Protein AF-A0AAW4MQ99-F1 (afdb_monomer_lite)

pLDDT: mean 87.71, std 17.45, range [23.7, 98.44]

Foldseek 3Di:
DDDDDQDDQKDDDDFGGHDDPVFWPDKDFLVVCCVPQVPLSVLLVVLQVVCCVQQVDHATEIETAGDDRNLRDQWIDRQGHIYGYPNQSDQVSLQVVQVVCCVPQHQAADLAPGTSSNLSSQLNVLLNLQVVQCVVVVDHLQRLQQQLCVVVVNHNPSQVLLVQQGSQSNNDSSSSRSRLRSQCVRQPVHGGSSSVSSVCVSSVD

Structure (mmCIF, N/CA/C/O backbone):
data_AF-A0AAW4MQ99-F1
#
_entry.id   AF-A0AAW4MQ99-F1
#
loop_
_atom_site.group_PDB
_atom_site.id
_atom_site.type_symbol
_atom_site.label_atom_id
_atom_site.label_alt_id
_atom_site.label_comp_id
_atom_site.label_asym_id
_atom_site.label_entity_id
_atom_site.label_seq_id
_atom_site.pdbx_PDB_ins_code
_atom_site.Cartn_x
_atom_site.Cartn_y
_atom_site.Cartn_z
_atom_site.occupancy
_atom_site.B_iso_or_equiv
_atom_site.auth_seq_id
_atom_site.auth_comp_id
_atom_site.auth_asym_id
_atom_site.auth_atom_id
_atom_site.pdbx_PDB_model_num
ATOM 1 N N . MET A 1 1 ? -29.794 6.075 -19.946 1.00 29.25 1 MET A N 1
ATOM 2 C CA . MET A 1 1 ? -28.319 6.125 -20.055 1.00 29.25 1 MET A CA 1
ATOM 3 C C . MET A 1 1 ? -27.753 6.544 -18.705 1.00 29.25 1 MET A C 1
ATOM 5 O O . MET A 1 1 ? -27.903 7.699 -18.325 1.00 29.25 1 MET A O 1
ATOM 9 N N . ALA A 1 2 ? -27.235 5.594 -17.926 1.00 23.91 2 ALA A N 1
ATOM 10 C CA . ALA A 1 2 ? -26.771 5.849 -16.565 1.00 23.91 2 ALA A CA 1
ATOM 11 C C . ALA A 1 2 ? -25.366 6.471 -16.588 1.00 23.91 2 ALA A C 1
ATOM 13 O O . ALA A 1 2 ? -24.416 5.870 -17.085 1.00 23.91 2 ALA A O 1
ATOM 14 N N . LYS A 1 3 ? -25.252 7.695 -16.063 1.00 24.75 3 LYS A N 1
ATOM 15 C CA . LYS A 1 3 ? -23.982 8.364 -15.767 1.00 24.75 3 LYS A CA 1
ATOM 16 C C . LYS A 1 3 ? -23.320 7.632 -14.595 1.00 24.75 3 LYS A C 1
ATOM 18 O O . LYS A 1 3 ? -23.695 7.854 -13.449 1.00 24.75 3 LYS A O 1
ATOM 23 N N . GLY A 1 4 ? -22.376 6.740 -14.887 1.00 23.70 4 GLY A N 1
ATOM 24 C CA . GLY A 1 4 ? -21.526 6.112 -13.876 1.00 23.70 4 GLY A CA 1
ATOM 25 C C . GLY A 1 4 ? -20.547 7.134 -13.299 1.00 23.70 4 GLY A C 1
ATOM 26 O O . GLY A 1 4 ? -19.773 7.741 -14.041 1.00 23.70 4 GLY A O 1
ATOM 27 N N . SER A 1 5 ? -20.614 7.351 -11.986 1.00 24.59 5 SER A N 1
ATOM 28 C CA . SER A 1 5 ? -19.702 8.206 -11.224 1.00 24.59 5 SER A CA 1
ATOM 29 C C . SER A 1 5 ? -18.253 7.734 -11.371 1.00 24.59 5 SER A C 1
ATOM 31 O O . SER A 1 5 ? -17.802 6.844 -10.660 1.00 24.59 5 SER A O 1
ATOM 33 N N . ARG A 1 6 ? -17.505 8.363 -12.280 1.00 35.84 6 ARG A N 1
ATOM 34 C CA . ARG A 1 6 ? -16.038 8.320 -12.317 1.00 35.84 6 ARG A CA 1
ATOM 35 C C . ARG A 1 6 ? -15.509 9.293 -11.269 1.00 35.84 6 ARG A C 1
ATOM 37 O O . ARG A 1 6 ? -15.645 10.501 -11.449 1.00 35.84 6 ARG A O 1
ATOM 44 N N . GLY A 1 7 ? -14.927 8.799 -10.178 1.00 30.36 7 GLY A N 1
ATOM 45 C CA . GLY A 1 7 ? -14.426 9.709 -9.147 1.00 30.36 7 GLY A CA 1
ATOM 46 C C . GLY A 1 7 ? -13.774 9.087 -7.919 1.00 30.36 7 GLY A C 1
ATOM 47 O O . GLY A 1 7 ? -13.955 9.623 -6.830 1.00 30.36 7 GLY A O 1
ATOM 48 N N . GLY A 1 8 ? -13.007 8.004 -8.059 1.00 32.12 8 GLY A N 1
ATOM 49 C CA . GLY A 1 8 ? -12.021 7.647 -7.037 1.00 32.12 8 GLY A CA 1
ATOM 50 C C . GLY A 1 8 ? -10.854 8.629 -7.126 1.00 32.12 8 GLY A C 1
ATOM 51 O O . GLY A 1 8 ? -10.137 8.631 -8.123 1.00 32.12 8 GLY A O 1
ATOM 52 N N . LYS A 1 9 ? -10.705 9.530 -6.146 1.00 32.22 9 LYS A N 1
ATOM 53 C CA . LYS A 1 9 ? -9.517 10.392 -6.024 1.00 32.22 9 LYS A CA 1
ATOM 54 C C . LYS A 1 9 ? -8.304 9.490 -5.796 1.00 32.22 9 LYS A C 1
ATOM 56 O O . LYS A 1 9 ? -8.311 8.666 -4.890 1.00 32.22 9 LYS A O 1
ATOM 61 N N . ARG A 1 10 ? -7.331 9.638 -6.686 1.00 44.59 10 ARG A N 1
ATOM 62 C CA . ARG A 1 10 ? -6.241 8.691 -6.938 1.00 44.59 10 ARG A CA 1
ATOM 63 C C . ARG A 1 10 ? -5.072 8.931 -5.957 1.00 44.59 10 ARG A C 1
ATOM 65 O O . ARG A 1 10 ? -5.131 9.880 -5.171 1.00 44.59 10 ARG A O 1
ATOM 72 N N . THR A 1 11 ? -4.017 8.130 -6.024 1.00 36.31 11 THR A N 1
ATOM 73 C CA . THR A 1 11 ? -2.846 8.175 -5.127 1.00 36.31 11 THR A CA 1
ATOM 74 C C . THR A 1 11 ? -1.780 9.176 -5.590 1.00 36.31 11 THR A C 1
ATOM 76 O O . THR A 1 11 ? -1.565 9.348 -6.794 1.00 36.31 11 THR A O 1
ATOM 79 N N . SER A 1 12 ? -1.123 9.887 -4.662 1.00 35.50 12 SER A N 1
ATOM 80 C CA . SER A 1 12 ? 0.085 10.666 -4.976 1.00 35.50 12 SER A CA 1
ATOM 81 C C . SER A 1 12 ? 1.021 10.825 -3.788 1.00 35.50 12 SER A C 1
ATOM 83 O O . SER A 1 12 ? 0.670 11.449 -2.784 1.00 35.50 12 SER A O 1
ATOM 85 N N . LEU A 1 13 ? 2.275 10.427 -3.989 1.00 41.50 13 LEU A N 1
ATOM 86 C CA . LEU A 1 13 ? 3.404 10.906 -3.202 1.00 41.50 13 LEU A CA 1
ATOM 87 C C . LEU A 1 13 ? 3.426 12.446 -3.180 1.00 41.50 13 LEU A C 1
ATOM 89 O O . LEU A 1 13 ? 3.847 13.096 -4.137 1.00 41.50 13 LEU A O 1
ATOM 93 N N . GLY A 1 14 ? 2.985 13.011 -2.055 1.00 34.53 14 GLY A N 1
ATOM 94 C CA . GLY A 1 14 ? 3.045 14.437 -1.744 1.00 34.53 14 GLY A CA 1
ATOM 95 C C . GLY A 1 14 ? 1.742 15.200 -2.002 1.00 34.53 14 GLY A C 1
ATOM 96 O O . GLY A 1 14 ? 1.397 15.503 -3.137 1.00 34.53 14 GLY A O 1
ATOM 97 N N . LYS A 1 15 ? 1.078 15.596 -0.906 1.00 32.62 15 LYS A N 1
ATOM 98 C CA . LYS A 1 15 ? -0.042 16.554 -0.840 1.00 32.62 15 LYS A CA 1
ATOM 99 C C . LYS A 1 15 ? -1.218 16.257 -1.787 1.00 32.62 15 LYS A C 1
ATOM 101 O O . LYS A 1 15 ? -1.623 17.103 -2.581 1.00 32.62 15 LYS A O 1
ATOM 106 N N . GLY A 1 16 ? -1.800 15.070 -1.624 1.00 41.53 16 GLY A N 1
ATOM 107 C CA . GLY A 1 16 ? -3.234 14.827 -1.818 1.00 41.53 16 GLY A CA 1
ATOM 108 C C . GLY A 1 16 ? -3.848 15.146 -3.184 1.00 41.53 16 GLY A C 1
ATOM 109 O O . GLY A 1 16 ? -4.967 15.666 -3.228 1.00 41.53 16 GLY A O 1
ATOM 110 N N . GLN A 1 17 ? -3.179 14.824 -4.293 1.00 48.16 17 GLN A N 1
ATOM 111 C CA . GLN A 1 17 ? -3.809 14.850 -5.615 1.00 48.16 17 GLN A CA 1
ATOM 112 C C . GLN A 1 17 ? -3.422 13.632 -6.422 1.00 48.16 17 GLN A C 1
ATOM 114 O O . GLN A 1 17 ? -2.365 13.580 -7.034 1.00 48.16 17 GLN A O 1
ATOM 119 N N . GLY A 1 18 ? -4.336 12.682 -6.466 1.00 59.59 18 GLY A N 1
ATOM 120 C CA . GLY A 1 18 ? -4.146 11.464 -7.204 1.00 59.59 18 GLY A CA 1
ATOM 121 C C . GLY A 1 18 ? -3.647 11.544 -8.634 1.00 59.59 18 GLY A C 1
ATOM 122 O O . GLY A 1 18 ? -3.919 12.518 -9.331 1.00 59.59 18 GLY A O 1
ATOM 123 N N . LEU A 1 19 ? -3.004 10.461 -9.083 1.00 78.56 19 LEU A N 1
ATOM 124 C CA . LEU A 1 19 ? -2.492 10.286 -10.441 1.00 78.56 19 LEU A CA 1
ATOM 125 C C . LEU A 1 19 ? -3.452 10.822 -11.514 1.00 78.56 19 LEU A C 1
ATOM 127 O O . LEU A 1 19 ? -4.543 10.298 -11.704 1.00 78.56 19 LEU A O 1
ATOM 131 N N . ASN A 1 20 ? -3.062 11.830 -12.284 1.00 84.50 20 ASN A N 1
ATOM 132 C CA . ASN A 1 20 ? -3.912 12.338 -13.360 1.00 84.50 20 ASN A CA 1
ATOM 133 C C . ASN A 1 20 ? -4.130 11.250 -14.438 1.00 84.50 20 ASN A C 1
ATOM 135 O O . ASN A 1 20 ? -3.146 10.680 -14.904 1.00 84.50 20 ASN A O 1
ATOM 139 N N . PRO A 1 21 ? -5.370 10.954 -14.884 1.00 85.69 21 PRO A N 1
ATOM 140 C CA . PRO A 1 21 ? -5.594 9.958 -15.943 1.00 85.69 21 PRO A CA 1
ATOM 141 C C . PRO A 1 21 ? -4.826 10.245 -17.222 1.00 85.69 21 PRO A 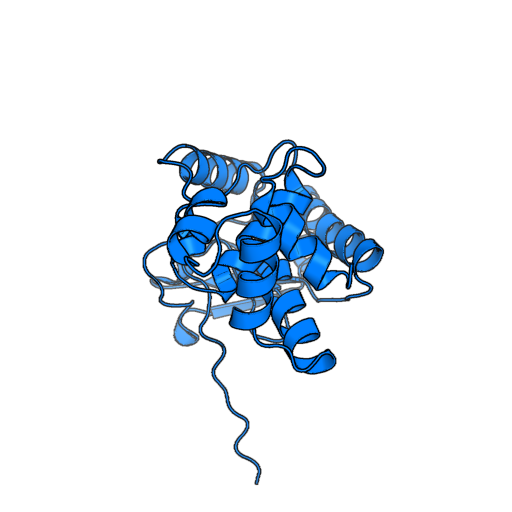C 1
ATOM 143 O O . PRO A 1 21 ? -4.380 9.319 -17.888 1.00 85.69 21 PRO A O 1
ATOM 146 N N . ASN A 1 22 ? -4.614 11.523 -17.523 1.00 88.88 22 ASN A N 1
ATOM 147 C CA . ASN A 1 22 ? -3.882 11.944 -18.708 1.00 88.88 22 ASN A CA 1
ATOM 148 C C . ASN A 1 22 ? -2.376 11.649 -18.624 1.00 88.88 22 ASN A C 1
ATOM 150 O O . ASN A 1 22 ? -1.696 11.747 -19.646 1.00 88.88 22 ASN A O 1
ATOM 154 N N . ASP A 1 23 ? -1.854 11.301 -17.444 1.00 91.56 23 ASP A N 1
ATOM 155 C CA . ASP A 1 23 ? -0.457 10.908 -17.249 1.00 91.56 23 ASP A CA 1
ATOM 156 C C . ASP A 1 23 ? -0.221 9.412 -17.522 1.00 91.56 23 ASP A C 1
ATOM 158 O O . ASP A 1 23 ? 0.934 8.997 -17.624 1.00 91.56 23 ASP A O 1
ATOM 162 N N . ILE A 1 24 ? -1.277 8.606 -17.686 1.00 93.88 24 ILE A N 1
ATOM 163 C CA . ILE A 1 24 ? -1.174 7.185 -18.040 1.00 93.88 24 ILE A CA 1
ATOM 16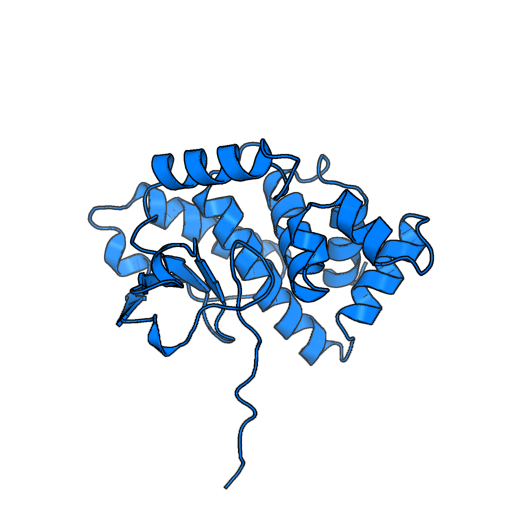4 C C . ILE A 1 24 ? -1.016 7.077 -19.559 1.00 93.88 24 ILE A C 1
ATOM 166 O O . ILE A 1 24 ? -1.899 7.476 -20.316 1.00 93.88 24 ILE A O 1
ATOM 170 N N . VAL A 1 25 ? 0.131 6.569 -20.014 1.00 96.06 25 VAL A N 1
ATOM 171 C CA . VAL A 1 25 ? 0.402 6.351 -21.445 1.00 96.06 25 VAL A CA 1
ATOM 172 C C . VAL A 1 25 ? -0.144 5.000 -21.895 1.00 96.06 25 VAL A C 1
ATOM 174 O O . VAL A 1 25 ? -0.706 4.894 -22.980 1.00 96.06 25 VAL A O 1
ATOM 177 N N . GLY A 1 26 ? 0.012 3.981 -21.054 1.00 95.25 26 GLY A N 1
ATOM 178 C CA . GLY A 1 26 ? -0.492 2.636 -21.290 1.00 95.25 26 GLY A CA 1
ATOM 179 C C . GLY A 1 26 ? -0.120 1.700 -20.148 1.00 95.25 26 GLY A C 1
ATOM 180 O O . GLY A 1 26 ? 0.744 2.029 -19.325 1.00 95.25 26 GLY A O 1
ATOM 181 N N . THR A 1 27 ? -0.769 0.543 -20.121 1.00 96.50 27 THR A N 1
ATOM 182 C CA . THR A 1 27 ? -0.511 -0.531 -19.164 1.00 96.50 27 THR A CA 1
ATOM 183 C C . THR A 1 27 ? -0.216 -1.836 -19.895 1.00 96.50 27 THR A C 1
ATOM 185 O O . THR A 1 27 ? -0.645 -2.046 -21.032 1.00 96.50 27 THR A O 1
ATOM 188 N N . THR A 1 28 ? 0.580 -2.687 -19.259 1.00 96.88 28 THR A N 1
ATOM 189 C CA . THR A 1 28 ? 0.868 -4.056 -19.690 1.00 96.88 28 THR A CA 1
ATOM 190 C C . THR A 1 28 ? 0.579 -5.008 -18.536 1.00 96.88 28 THR A C 1
ATOM 192 O O . THR A 1 28 ? 0.750 -4.656 -17.369 1.00 96.88 28 THR A O 1
ATOM 195 N N . SER A 1 29 ? 0.135 -6.229 -18.847 1.00 96.62 29 SER A N 1
ATOM 196 C CA . SER A 1 29 ? -0.052 -7.263 -17.822 1.00 96.62 29 SER A CA 1
ATOM 197 C C . SER A 1 29 ? 1.276 -7.538 -17.119 1.00 96.62 29 SER A C 1
ATOM 199 O O . SER A 1 29 ? 2.293 -7.730 -17.791 1.00 96.62 29 SER A O 1
ATOM 201 N N . LEU A 1 30 ? 1.268 -7.633 -15.787 1.00 97.50 30 LEU A N 1
ATOM 202 C CA . LEU A 1 30 ? 2.471 -7.938 -15.008 1.00 97.50 30 LEU A CA 1
ATOM 203 C C . LEU A 1 30 ? 3.183 -9.207 -15.511 1.00 97.50 30 LEU A C 1
ATOM 205 O O . LEU A 1 30 ? 4.406 -9.234 -15.616 1.00 97.50 30 LEU A O 1
ATOM 209 N N . ILE A 1 31 ? 2.424 -10.243 -15.882 1.00 96.69 31 ILE A N 1
ATOM 210 C CA . ILE A 1 31 ? 2.979 -11.522 -16.352 1.00 96.69 31 ILE A CA 1
ATOM 211 C C . ILE A 1 31 ? 3.780 -11.357 -17.646 1.00 96.69 31 ILE A C 1
ATOM 213 O O . ILE A 1 31 ? 4.771 -12.060 -17.842 1.00 96.69 31 ILE A O 1
ATOM 217 N N . SER A 1 32 ? 3.388 -10.417 -18.510 1.00 96.69 32 SER A N 1
ATOM 218 C CA . SER A 1 32 ? 4.083 -10.177 -19.778 1.00 96.69 32 SER A CA 1
ATOM 219 C C . SER A 1 32 ? 5.491 -9.600 -19.597 1.00 96.69 32 SER A C 1
ATOM 221 O O . SER A 1 32 ? 6.334 -9.787 -20.465 1.00 96.69 32 SER A O 1
ATOM 223 N N . GLU A 1 33 ? 5.781 -8.975 -18.452 1.00 96.69 33 GLU A N 1
ATOM 224 C CA . GLU A 1 33 ? 7.106 -8.422 -18.133 1.00 96.69 33 GLU A CA 1
ATOM 225 C C . GLU A 1 33 ? 8.028 -9.469 -17.468 1.00 96.69 33 GLU A C 1
ATOM 227 O O . GLU A 1 33 ? 9.189 -9.190 -17.172 1.00 96.69 33 GLU A O 1
ATOM 232 N N . ARG A 1 34 ? 7.544 -10.697 -17.217 1.00 96.31 34 ARG A N 1
ATOM 233 C CA . ARG A 1 34 ? 8.315 -11.724 -16.489 1.00 96.31 34 ARG A CA 1
ATOM 234 C C . ARG A 1 34 ? 9.577 -12.148 -17.236 1.00 96.31 34 ARG A C 1
ATOM 236 O O . ARG A 1 34 ? 10.577 -12.495 -16.604 1.00 96.31 34 ARG A O 1
ATOM 243 N N . GLU A 1 35 ? 9.542 -12.106 -18.566 1.00 93.19 35 GLU A N 1
ATOM 244 C CA . GLU A 1 35 ? 10.736 -12.214 -19.398 1.00 93.19 35 GLU A CA 1
ATOM 245 C C . GLU A 1 35 ? 11.543 -10.911 -19.278 1.00 93.19 35 GLU A C 1
ATOM 247 O O . GLU A 1 35 ? 11.209 -9.893 -19.870 1.00 93.19 35 GLU A O 1
ATOM 252 N N . GLY A 1 36 ? 12.587 -10.932 -18.445 1.00 93.69 36 GLY A N 1
ATOM 253 C CA . GLY A 1 36 ? 13.436 -9.769 -18.151 1.00 93.69 36 GLY A CA 1
ATOM 254 C C . GLY A 1 36 ? 13.290 -9.228 -16.726 1.00 93.69 36 GLY A C 1
ATOM 255 O O . GLY A 1 36 ? 14.275 -8.746 -16.176 1.00 93.69 36 GLY A O 1
ATOM 256 N N . HIS A 1 37 ? 12.125 -9.405 -16.092 1.00 96.81 37 HIS A N 1
ATOM 257 C CA . HIS A 1 37 ? 11.840 -8.913 -14.733 1.00 96.81 37 HIS A CA 1
ATOM 258 C C . HIS A 1 37 ? 11.269 -10.001 -13.815 1.00 96.81 37 HIS A C 1
ATOM 260 O O . HIS A 1 37 ? 10.309 -9.794 -13.073 1.00 96.81 37 HIS A O 1
ATOM 266 N N . ARG A 1 38 ? 11.828 -11.218 -13.888 1.00 97.56 38 ARG A N 1
ATOM 267 C CA . ARG A 1 38 ? 11.298 -12.381 -13.157 1.00 97.56 38 ARG A CA 1
ATOM 268 C C . ARG A 1 38 ? 11.181 -12.131 -11.653 1.00 97.56 38 ARG A C 1
ATOM 270 O O . ARG A 1 38 ? 10.172 -12.509 -11.068 1.00 97.56 38 ARG A O 1
ATOM 277 N N . GLN A 1 39 ? 12.196 -11.517 -11.046 1.00 98.00 39 GLN A N 1
ATOM 278 C CA . GLN A 1 39 ? 12.200 -11.229 -9.614 1.00 98.00 39 GLN A CA 1
ATOM 279 C C . GLN A 1 39 ? 11.073 -10.254 -9.252 1.00 98.00 39 GLN A C 1
ATOM 281 O O . GLN A 1 39 ? 10.283 -10.539 -8.358 1.00 98.00 39 GLN A O 1
ATOM 286 N N . GLU A 1 40 ? 10.975 -9.130 -9.956 1.00 98.44 40 GLU A N 1
ATOM 287 C CA . GLU A 1 40 ? 9.991 -8.080 -9.691 1.00 98.44 40 GLU A CA 1
ATOM 288 C C . GLU A 1 40 ? 8.556 -8.581 -9.886 1.00 98.44 40 GLU A C 1
ATOM 290 O O . GLU A 1 40 ? 7.678 -8.296 -9.070 1.00 98.44 40 GLU A O 1
ATOM 295 N N . VAL A 1 41 ? 8.323 -9.376 -10.934 1.00 98.38 41 VAL A N 1
ATOM 296 C CA . VAL A 1 41 ? 7.028 -10.022 -11.170 1.00 98.38 41 VAL A CA 1
ATOM 297 C C . VAL A 1 41 ? 6.681 -10.975 -10.029 1.00 98.38 41 VAL A C 1
ATOM 299 O O . VAL A 1 41 ? 5.585 -10.885 -9.479 1.00 98.38 41 VAL A O 1
ATOM 302 N N . ASP A 1 42 ? 7.603 -11.856 -9.633 1.00 98.25 42 ASP A N 1
ATOM 303 C CA . ASP A 1 42 ? 7.356 -12.829 -8.564 1.00 98.25 42 ASP A CA 1
ATOM 304 C C . ASP A 1 42 ? 7.122 -12.130 -7.204 1.00 98.25 42 ASP A C 1
ATOM 306 O O . ASP A 1 42 ? 6.268 -12.557 -6.420 1.00 98.25 42 ASP A O 1
ATOM 310 N N . GLU A 1 43 ? 7.806 -11.013 -6.936 1.00 98.31 43 GLU A N 1
ATOM 311 C CA . GLU A 1 43 ? 7.591 -10.182 -5.746 1.00 98.31 43 GLU A CA 1
ATOM 312 C C . GLU A 1 43 ? 6.168 -9.609 -5.679 1.00 98.31 43 GLU A C 1
ATOM 314 O O . GLU A 1 43 ? 5.519 -9.718 -4.633 1.00 98.31 43 GLU A O 1
ATOM 319 N N . VAL A 1 44 ? 5.667 -9.029 -6.777 1.00 98.12 44 VAL A N 1
ATOM 320 C CA . VAL A 1 44 ? 4.315 -8.446 -6.836 1.00 98.12 44 VAL A CA 1
ATOM 321 C C . VAL A 1 44 ? 3.240 -9.538 -6.814 1.00 98.12 44 VAL A C 1
ATOM 323 O O . VAL A 1 44 ? 2.275 -9.426 -6.058 1.00 98.12 44 VAL A O 1
ATOM 326 N N . LEU A 1 45 ? 3.428 -10.642 -7.548 1.00 97.31 45 LEU A N 1
ATOM 327 C CA . LEU A 1 45 ? 2.499 -11.781 -7.520 1.00 97.31 45 LEU A CA 1
ATOM 328 C C . LEU A 1 45 ? 2.389 -12.417 -6.131 1.00 97.31 45 LEU A C 1
ATOM 330 O O . LEU A 1 45 ? 1.311 -12.871 -5.750 1.00 97.31 45 LEU A O 1
ATOM 334 N N . THR A 1 46 ? 3.476 -12.420 -5.354 1.00 97.81 46 THR A N 1
ATOM 335 C CA . THR A 1 46 ? 3.440 -12.887 -3.961 1.00 97.81 46 THR A CA 1
ATOM 336 C C . THR A 1 46 ? 2.477 -12.047 -3.122 1.00 97.81 46 THR A C 1
ATOM 338 O O . THR A 1 46 ? 1.735 -12.610 -2.325 1.00 97.81 46 THR A O 1
ATOM 341 N N . VAL A 1 47 ? 2.417 -10.725 -3.334 1.00 97.62 47 VAL A N 1
ATOM 342 C CA . VAL A 1 47 ? 1.424 -9.873 -2.657 1.00 97.62 47 VAL A CA 1
ATOM 343 C C . VAL A 1 47 ? 0.014 -10.277 -3.065 1.00 97.62 47 VAL A C 1
ATOM 345 O O . VAL A 1 47 ? -0.823 -10.476 -2.193 1.00 97.62 47 VAL A O 1
ATOM 348 N N . GLY A 1 48 ? -0.249 -10.446 -4.364 1.00 96.31 48 GLY A N 1
ATOM 349 C CA . GLY A 1 48 ? -1.559 -10.890 -4.848 1.00 96.31 48 GLY A CA 1
ATOM 350 C C . GLY A 1 48 ? -2.007 -12.202 -4.201 1.00 96.31 48 GLY A C 1
ATOM 351 O O . GLY A 1 48 ? -3.120 -12.288 -3.685 1.00 96.31 48 GLY A O 1
ATOM 352 N N . LYS A 1 49 ? -1.107 -13.190 -4.136 1.00 97.31 49 LYS A N 1
ATOM 353 C CA . LYS A 1 49 ? -1.363 -14.473 -3.474 1.00 97.31 49 LYS A CA 1
ATOM 354 C C . LYS A 1 49 ? -1.627 -14.310 -1.973 1.00 97.31 49 LYS A C 1
ATOM 356 O O . LYS A 1 49 ? -2.648 -14.784 -1.490 1.00 97.31 49 LYS A O 1
ATOM 361 N N . ASP A 1 50 ? -0.732 -13.645 -1.243 1.00 96.25 50 ASP A N 1
ATOM 362 C CA . ASP A 1 50 ? -0.848 -13.467 0.211 1.00 96.25 50 ASP A CA 1
ATOM 363 C C . ASP A 1 50 ? -2.147 -12.727 0.578 1.00 96.25 50 ASP A C 1
ATOM 365 O O . ASP A 1 50 ? -2.811 -13.045 1.565 1.00 96.25 50 ASP A O 1
ATOM 369 N N . MET A 1 51 ? -2.536 -11.747 -0.237 1.00 94.19 51 MET A N 1
ATOM 370 C CA . MET A 1 51 ? -3.759 -10.980 -0.038 1.00 94.19 51 MET A CA 1
ATOM 371 C C . MET A 1 51 ? -5.022 -11.770 -0.400 1.00 94.19 51 MET A C 1
ATOM 373 O O . MET A 1 51 ? -6.039 -11.630 0.285 1.00 94.19 51 MET A O 1
ATOM 377 N N . PHE A 1 52 ? -4.976 -12.620 -1.428 1.00 94.75 52 PHE A N 1
ATOM 378 C CA . PHE A 1 52 ? -6.060 -13.556 -1.716 1.00 94.75 52 PHE A CA 1
ATOM 379 C C . PHE A 1 52 ? -6.240 -14.556 -0.570 1.00 94.75 52 PHE A C 1
ATOM 381 O O . PHE A 1 52 ? -7.359 -14.733 -0.095 1.00 94.75 52 PHE A O 1
ATOM 388 N N . ASP A 1 53 ? -5.153 -15.142 -0.069 1.00 95.25 53 ASP A N 1
ATOM 389 C CA . ASP A 1 53 ? -5.203 -16.101 1.038 1.00 95.25 53 ASP A CA 1
ATOM 390 C C . ASP A 1 53 ? -5.774 -15.464 2.320 1.00 95.25 53 ASP A C 1
ATOM 392 O O . ASP A 1 53 ? -6.526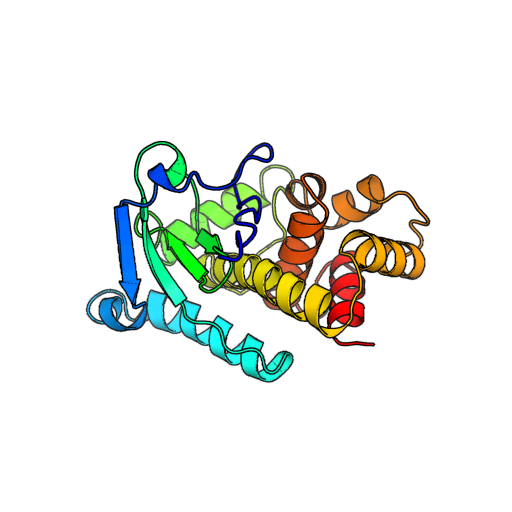 -16.101 3.058 1.00 95.25 53 ASP A O 1
ATOM 396 N N . GLU A 1 54 ? -5.452 -14.193 2.585 1.00 93.06 54 GLU A N 1
ATOM 397 C CA . GLU A 1 54 ? -5.894 -13.494 3.797 1.00 93.06 54 GLU A CA 1
ATOM 398 C C . GLU A 1 54 ? -7.306 -12.892 3.688 1.00 93.06 54 GLU A C 1
ATOM 400 O O . GLU A 1 54 ? -8.042 -12.865 4.678 1.00 93.06 54 GLU A O 1
ATOM 405 N N . TYR A 1 55 ? -7.690 -12.369 2.519 1.00 91.75 55 TYR A N 1
ATOM 406 C CA . TYR A 1 55 ? -8.923 -11.584 2.351 1.00 91.75 55 TYR A CA 1
ATOM 407 C C . TYR A 1 55 ? -9.924 -12.180 1.353 1.00 91.75 55 TYR A C 1
ATOM 409 O O . TYR A 1 55 ? -11.045 -11.677 1.263 1.00 91.75 55 TYR A O 1
ATOM 417 N N . GLY A 1 56 ? -9.552 -13.215 0.597 1.00 91.38 56 GLY A N 1
ATOM 418 C CA . GLY A 1 56 ? -10.371 -13.800 -0.472 1.00 91.38 56 GLY A CA 1
ATOM 419 C C . GLY A 1 56 ? -10.595 -12.854 -1.655 1.00 91.38 56 GLY A C 1
ATOM 420 O O . GLY A 1 56 ? -11.605 -12.956 -2.350 1.00 91.38 56 GLY A O 1
ATOM 421 N N . ILE A 1 57 ? -9.706 -11.874 -1.842 1.00 87.56 57 ILE A N 1
ATOM 422 C CA . ILE A 1 57 ? -9.842 -10.822 -2.849 1.00 87.56 57 ILE A CA 1
ATOM 423 C C . ILE A 1 57 ? -8.799 -11.025 -3.937 1.00 87.56 57 ILE A C 1
ATOM 425 O O . ILE A 1 57 ? -7.606 -10.861 -3.705 1.00 87.56 57 ILE A O 1
ATOM 429 N N . GLU A 1 58 ? -9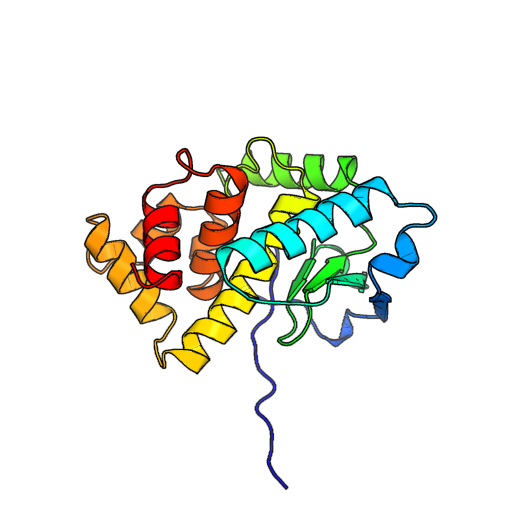.291 -11.319 -5.133 1.00 90.19 58 GLU A N 1
ATOM 430 C CA . GLU A 1 58 ? -8.503 -11.313 -6.360 1.00 90.19 58 GLU A CA 1
ATOM 431 C C . GLU A 1 58 ? -8.520 -9.917 -6.993 1.00 90.19 58 GLU A C 1
ATOM 433 O O . GLU A 1 58 ? -9.570 -9.247 -7.013 1.00 90.19 58 GLU A O 1
ATOM 438 N N . ILE A 1 59 ? -7.338 -9.491 -7.441 1.00 88.75 59 ILE A N 1
ATOM 439 C CA . ILE A 1 59 ? -7.041 -8.238 -8.137 1.00 88.75 59 ILE A CA 1
ATOM 440 C C . ILE A 1 59 ? -5.930 -8.505 -9.142 1.00 88.75 59 ILE A C 1
ATOM 442 O O . ILE A 1 59 ? -4.926 -9.138 -8.803 1.00 88.75 59 ILE A O 1
ATOM 446 N N . ASP A 1 60 ? -6.094 -7.945 -10.334 1.00 92.81 60 ASP A N 1
ATOM 447 C CA . ASP A 1 60 ? -5.074 -7.975 -11.365 1.00 92.81 60 ASP A CA 1
ATOM 448 C C . ASP A 1 60 ? -4.000 -6.911 -11.125 1.00 92.81 60 ASP A C 1
ATOM 450 O O . ASP A 1 60 ? -4.267 -5.779 -10.698 1.00 92.81 60 ASP A O 1
ATOM 454 N N . PHE A 1 61 ? -2.762 -7.304 -11.424 1.00 96.38 61 PHE A N 1
ATOM 455 C CA . PHE A 1 61 ? -1.601 -6.431 -11.373 1.00 96.38 61 PHE A CA 1
ATOM 456 C C . PHE A 1 61 ? -1.079 -6.134 -12.778 1.00 96.38 61 PHE A C 1
ATOM 458 O O . PHE A 1 61 ? -0.927 -7.021 -13.624 1.00 96.38 61 PHE A O 1
ATOM 465 N N . GLU A 1 62 ? -0.726 -4.874 -12.988 1.00 97.69 62 GLU A N 1
ATOM 466 C CA . GLU A 1 62 ? -0.191 -4.347 -14.236 1.00 97.69 62 GLU A CA 1
ATOM 467 C C . GLU A 1 62 ? 1.110 -3.571 -14.006 1.00 97.69 62 GLU A C 1
ATOM 469 O O . GLU A 1 62 ? 1.460 -3.178 -12.888 1.00 97.69 62 GLU A O 1
ATOM 474 N N . VAL A 1 63 ? 1.821 -3.302 -15.098 1.00 97.56 63 VAL A N 1
ATOM 475 C CA . VAL A 1 63 ? 2.924 -2.345 -15.146 1.00 97.56 63 VAL A CA 1
ATOM 476 C C . VAL A 1 63 ? 2.507 -1.175 -16.034 1.00 97.56 63 VAL A C 1
ATOM 478 O O . VAL A 1 63 ? 2.113 -1.345 -17.185 1.00 97.56 63 VAL A O 1
ATOM 481 N N . ALA A 1 64 ? 2.572 0.043 -15.500 1.00 96.88 64 ALA A N 1
ATOM 482 C CA . ALA A 1 64 ? 2.108 1.248 -16.175 1.00 96.88 64 ALA A CA 1
ATOM 483 C C . ALA A 1 64 ? 3.266 2.115 -16.663 1.00 96.88 64 ALA A C 1
ATOM 485 O O . ALA A 1 64 ? 4.166 2.474 -15.903 1.00 96.88 64 ALA A O 1
ATOM 486 N N . THR A 1 65 ? 3.195 2.555 -17.916 1.00 97.44 65 THR A N 1
ATOM 487 C CA . THR A 1 65 ? 4.061 3.625 -18.417 1.00 97.44 65 THR A CA 1
ATOM 488 C C . THR A 1 65 ? 3.415 4.972 -18.122 1.00 97.44 65 THR A C 1
ATOM 490 O O . THR A 1 65 ? 2.343 5.285 -18.645 1.00 97.44 65 THR A O 1
ATOM 493 N N . LEU A 1 66 ? 4.079 5.785 -17.298 1.00 93.94 66 LEU A N 1
ATOM 494 C CA . LEU A 1 66 ? 3.586 7.100 -16.886 1.00 93.94 66 LEU A CA 1
ATOM 495 C C . LEU A 1 66 ? 4.415 8.244 -17.492 1.00 93.94 66 LEU A C 1
ATOM 497 O O . LEU A 1 66 ? 5.629 8.134 -17.691 1.00 93.94 66 LEU A O 1
ATOM 501 N N . LYS A 1 67 ? 3.759 9.377 -17.755 1.00 93.88 67 LYS A N 1
ATOM 502 C CA . LYS A 1 67 ? 4.380 10.633 -18.212 1.00 93.88 67 LYS A CA 1
ATOM 503 C C . LYS A 1 67 ? 4.097 11.782 -17.243 1.00 93.88 67 LYS A C 1
ATOM 505 O O . LYS A 1 67 ? 3.386 11.619 -16.258 1.00 93.88 67 LYS A O 1
ATOM 510 N N . GLY A 1 68 ? 4.693 12.944 -17.515 1.00 90.50 68 GLY A N 1
ATOM 511 C CA . GLY A 1 68 ? 4.441 14.161 -16.743 1.00 90.50 68 GLY A CA 1
ATOM 512 C C . GLY A 1 68 ? 4.723 13.983 -15.250 1.00 90.50 68 GLY A C 1
ATOM 513 O O . GLY A 1 68 ? 5.742 13.403 -14.863 1.00 90.50 68 GLY A O 1
ATOM 514 N N . ASN A 1 69 ? 3.803 14.471 -14.416 1.00 85.31 69 ASN A N 1
ATOM 515 C CA . ASN A 1 69 ? 3.913 14.350 -12.963 1.00 85.31 69 ASN A CA 1
ATOM 516 C C . ASN A 1 69 ? 3.690 12.910 -12.480 1.00 85.31 69 ASN A C 1
ATOM 518 O O . ASN A 1 69 ? 4.290 12.519 -11.478 1.00 85.31 69 ASN A O 1
ATOM 522 N N . GLY A 1 70 ? 2.928 12.101 -13.223 1.00 84.81 70 GLY A N 1
ATOM 523 C CA . GLY A 1 70 ? 2.716 10.681 -12.944 1.00 84.81 70 GLY A CA 1
ATOM 524 C C . GLY A 1 70 ? 3.997 9.850 -12.848 1.00 84.81 70 GLY A C 1
ATOM 525 O O . GLY A 1 70 ? 4.031 8.887 -12.092 1.00 84.81 70 GLY A O 1
ATOM 526 N N . ARG A 1 71 ? 5.103 10.261 -13.492 1.00 88.19 71 ARG A N 1
ATOM 527 C CA . ARG A 1 71 ? 6.414 9.582 -13.362 1.00 88.19 71 ARG A CA 1
ATOM 528 C C . ARG A 1 71 ? 6.920 9.478 -11.917 1.00 88.19 71 ARG A C 1
ATOM 530 O O . ARG A 1 71 ? 7.781 8.646 -11.638 1.00 88.19 71 ARG A O 1
ATOM 537 N N . LYS A 1 72 ? 6.426 10.332 -11.016 1.00 86.62 72 LYS A N 1
ATOM 538 C CA . LYS A 1 72 ? 6.796 10.341 -9.595 1.00 86.62 72 LYS A CA 1
ATOM 539 C C . LYS A 1 72 ? 5.997 9.344 -8.753 1.00 86.62 72 LYS A C 1
ATOM 541 O O . LYS A 1 72 ? 6.420 9.069 -7.640 1.00 86.62 72 LYS A O 1
ATOM 546 N N . ALA A 1 73 ? 4.869 8.829 -9.243 1.00 89.19 73 ALA A N 1
ATOM 547 C CA . ALA A 1 73 ? 4.101 7.806 -8.538 1.00 89.19 73 ALA A CA 1
ATOM 548 C C . ALA A 1 73 ? 4.839 6.459 -8.581 1.00 89.19 73 ALA A C 1
ATOM 550 O O . ALA A 1 73 ? 5.483 6.150 -9.582 1.00 89.19 73 ALA A O 1
ATOM 551 N N . LEU A 1 74 ? 4.743 5.663 -7.516 1.00 92.88 74 LEU A N 1
ATOM 552 C CA . LEU A 1 74 ? 5.347 4.321 -7.461 1.00 92.88 74 LEU A CA 1
ATOM 553 C C . LEU A 1 74 ? 4.386 3.251 -7.977 1.00 92.88 74 LEU A C 1
ATOM 555 O O . LEU A 1 74 ? 4.798 2.325 -8.671 1.00 92.88 74 LEU A O 1
ATOM 559 N N . GLY A 1 75 ? 3.102 3.428 -7.696 1.00 93.81 75 GLY A N 1
ATOM 560 C CA . GLY A 1 75 ? 2.001 2.632 -8.206 1.00 93.81 75 GLY A CA 1
ATOM 561 C C . GLY A 1 75 ? 0.698 3.412 -8.082 1.00 93.81 75 GLY A C 1
ATOM 562 O O . GLY A 1 75 ? 0.700 4.573 -7.658 1.00 93.81 75 GLY A O 1
ATOM 563 N N . TYR A 1 76 ? -0.391 2.797 -8.525 1.00 93.44 76 TYR A N 1
ATOM 564 C CA . TYR A 1 76 ? -1.742 3.292 -8.311 1.00 93.44 76 TYR A CA 1
ATOM 565 C C . TYR A 1 76 ? -2.761 2.159 -8.388 1.00 93.44 76 TYR A C 1
ATOM 567 O O . TYR A 1 76 ? -2.576 1.181 -9.110 1.00 93.44 76 TYR A O 1
ATOM 575 N N . TYR A 1 77 ? -3.878 2.359 -7.704 1.00 92.94 77 TYR A N 1
ATOM 576 C CA . TYR A 1 77 ? -5.125 1.638 -7.905 1.00 92.94 77 TYR A CA 1
ATOM 577 C C . TYR A 1 77 ? -6.150 2.536 -8.615 1.00 92.94 77 TYR A C 1
ATOM 579 O O . TYR A 1 77 ? -6.358 3.688 -8.215 1.00 92.94 77 TYR A O 1
ATOM 587 N N . ASP A 1 78 ? -6.790 2.036 -9.676 1.00 85.25 78 ASP A N 1
ATOM 588 C CA . ASP A 1 78 ? -7.712 2.826 -10.512 1.00 85.25 78 ASP A CA 1
ATOM 589 C C . ASP A 1 78 ? -9.208 2.575 -10.263 1.00 85.25 78 ASP A C 1
ATOM 591 O O . ASP A 1 78 ? -10.044 3.318 -10.790 1.00 85.25 78 ASP A O 1
ATOM 595 N N . GLY A 1 79 ? -9.536 1.601 -9.413 1.00 85.62 79 GLY A N 1
ATOM 596 C CA . GLY A 1 79 ? -10.904 1.149 -9.152 1.00 85.62 79 GLY A CA 1
ATOM 597 C C . GLY A 1 79 ? -11.141 -0.311 -9.531 1.00 85.62 79 GLY A C 1
ATOM 598 O O . GLY A 1 79 ? -12.031 -0.927 -8.951 1.00 85.62 79 GLY A O 1
ATOM 599 N N . ASP A 1 80 ? -10.322 -0.857 -10.430 1.00 85.19 80 ASP A N 1
ATOM 600 C CA . ASP A 1 80 ? -10.425 -2.239 -10.898 1.00 85.19 80 ASP A CA 1
ATOM 601 C C . ASP A 1 80 ? -9.073 -2.965 -10.782 1.00 85.19 80 ASP A C 1
ATOM 603 O O . ASP A 1 80 ? -9.021 -4.093 -10.288 1.00 85.19 80 ASP A O 1
ATOM 607 N N . ASN A 1 81 ? -7.975 -2.292 -11.142 1.00 89.31 81 ASN A N 1
ATOM 608 C CA . ASN A 1 81 ? -6.634 -2.871 -11.223 1.00 89.31 81 ASN A CA 1
ATOM 609 C C . ASN A 1 81 ? -5.622 -2.116 -10.357 1.00 89.31 81 ASN A C 1
ATOM 611 O O . ASN A 1 81 ? -5.786 -0.928 -10.051 1.00 89.31 81 ASN A O 1
ATOM 615 N N . ILE A 1 82 ? -4.536 -2.803 -9.998 1.00 95.25 82 ILE A N 1
ATOM 616 C CA . ILE A 1 82 ? -3.341 -2.183 -9.418 1.00 95.25 82 ILE A CA 1
ATOM 617 C C . ILE A 1 82 ? -2.252 -2.148 -10.479 1.00 95.25 82 ILE A C 1
ATOM 619 O O . ILE A 1 82 ? -1.895 -3.182 -11.034 1.00 95.25 82 ILE A O 1
ATOM 623 N N . ALA A 1 83 ? -1.651 -0.985 -10.707 1.00 96.50 83 ALA A N 1
ATOM 624 C CA . ALA A 1 83 ? -0.521 -0.867 -11.612 1.00 96.50 83 ALA A CA 1
ATOM 625 C C . ALA A 1 83 ? 0.712 -0.284 -10.919 1.00 96.50 83 ALA A C 1
ATOM 627 O O . ALA A 1 83 ? 0.645 0.746 -10.246 1.00 96.50 83 ALA A O 1
ATOM 628 N N . ILE A 1 84 ? 1.865 -0.920 -11.128 1.00 97.19 84 ILE A N 1
ATOM 629 C CA . ILE A 1 84 ? 3.170 -0.431 -10.673 1.00 97.19 84 ILE A CA 1
ATOM 630 C C . ILE A 1 84 ? 3.792 0.423 -11.779 1.00 97.19 84 ILE A C 1
ATOM 632 O O . ILE A 1 84 ? 3.754 0.064 -12.954 1.00 97.19 84 ILE A O 1
ATOM 636 N N . ASN A 1 85 ? 4.370 1.574 -11.442 1.00 95.12 85 ASN A N 1
ATOM 637 C CA . ASN A 1 85 ? 4.991 2.440 -12.441 1.00 95.12 85 ASN A CA 1
ATOM 638 C C . ASN A 1 85 ? 6.267 1.791 -13.000 1.00 95.12 85 ASN A C 1
ATOM 640 O O . ASN A 1 85 ? 7.220 1.551 -12.259 1.00 95.12 85 ASN A O 1
ATOM 644 N N . LYS A 1 86 ? 6.325 1.607 -14.324 1.00 96.06 86 LYS A N 1
ATOM 645 C CA . LYS A 1 86 ? 7.457 1.015 -15.052 1.00 96.06 86 LYS A CA 1
ATOM 646 C C . LYS A 1 86 ? 8.790 1.703 -14.758 1.00 96.06 86 LYS A C 1
ATOM 648 O O . LYS A 1 86 ? 9.821 1.047 -14.736 1.00 96.06 86 LYS A O 1
ATOM 653 N N . ALA A 1 87 ? 8.781 3.012 -14.491 1.00 93.00 87 ALA A N 1
ATOM 654 C CA . ALA A 1 87 ? 9.993 3.760 -14.149 1.00 93.00 87 ALA A CA 1
ATOM 655 C C . ALA A 1 87 ? 10.635 3.330 -12.815 1.00 93.00 87 ALA A C 1
ATOM 657 O O . ALA A 1 87 ? 11.810 3.618 -12.597 1.00 93.00 87 ALA A O 1
ATOM 658 N N . HIS A 1 88 ? 9.871 2.660 -11.947 1.00 93.25 88 HIS A N 1
ATOM 659 C CA . HIS A 1 88 ? 10.302 2.151 -10.642 1.00 93.25 88 HIS A CA 1
ATOM 660 C C . HIS A 1 88 ? 10.161 0.626 -10.541 1.00 93.25 88 HIS A C 1
ATOM 662 O O . HIS A 1 88 ? 10.333 0.074 -9.459 1.00 93.25 88 HIS A O 1
ATOM 668 N N . PHE A 1 89 ? 9.840 -0.068 -11.641 1.00 96.50 89 PHE A N 1
ATOM 669 C CA . PHE A 1 89 ? 9.676 -1.525 -11.676 1.00 96.50 89 PHE A CA 1
ATOM 670 C C . PHE A 1 89 ? 11.040 -2.238 -11.720 1.00 96.50 89 PHE A C 1
ATOM 672 O O . PHE A 1 89 ? 11.411 -2.886 -12.691 1.00 96.50 89 PHE A O 1
ATOM 679 N N . ASP A 1 90 ? 11.804 -2.037 -10.650 1.00 97.00 90 ASP A N 1
ATOM 680 C CA . ASP A 1 90 ? 13.103 -2.635 -10.350 1.00 97.00 90 ASP A CA 1
ATOM 681 C C . ASP A 1 90 ? 13.182 -2.797 -8.828 1.00 97.00 90 ASP A C 1
ATOM 683 O O . ASP A 1 90 ? 12.962 -1.834 -8.081 1.00 97.00 90 ASP A O 1
ATOM 687 N N . SER A 1 91 ? 13.464 -4.011 -8.348 1.00 96.00 91 SER A N 1
ATOM 688 C CA . SER A 1 91 ? 13.345 -4.324 -6.917 1.00 96.00 91 SER A CA 1
ATOM 689 C C . SER A 1 91 ? 14.292 -3.484 -6.055 1.00 96.00 91 SER A C 1
ATOM 691 O O . SER A 1 91 ? 13.903 -2.974 -4.997 1.00 96.00 91 SER A O 1
ATOM 693 N N . LYS A 1 92 ? 15.529 -3.263 -6.517 1.00 95.50 92 LYS A N 1
ATOM 694 C CA . LYS A 1 92 ? 16.542 -2.504 -5.768 1.00 95.50 92 LYS A CA 1
ATOM 695 C C . LYS A 1 92 ? 16.209 -1.020 -5.726 1.00 95.50 92 LYS A C 1
ATOM 697 O O . LYS A 1 92 ? 16.271 -0.417 -4.655 1.00 95.50 92 LYS A O 1
ATOM 702 N N . ASN A 1 93 ? 15.841 -0.443 -6.867 1.00 94.31 93 ASN A N 1
ATOM 703 C CA . ASN A 1 93 ? 15.447 0.953 -6.982 1.00 94.31 93 ASN A CA 1
ATOM 704 C C . ASN A 1 93 ? 14.225 1.239 -6.105 1.00 94.31 93 ASN A C 1
ATOM 706 O O . ASN A 1 93 ? 14.294 2.102 -5.230 1.00 94.31 93 ASN A O 1
ATOM 710 N N . MET A 1 94 ? 13.156 0.450 -6.252 1.00 94.50 94 MET A N 1
ATOM 711 C CA . MET A 1 94 ? 11.935 0.636 -5.470 1.00 94.50 94 MET A CA 1
ATOM 712 C C . MET A 1 94 ? 12.207 0.529 -3.966 1.00 94.50 94 MET A C 1
ATOM 714 O O . MET A 1 94 ? 11.698 1.318 -3.173 1.00 94.50 94 MET A O 1
ATOM 718 N N . THR A 1 95 ? 13.048 -0.423 -3.564 1.00 94.88 95 THR A N 1
ATOM 719 C CA . THR A 1 95 ? 13.473 -0.593 -2.169 1.00 94.88 95 THR A CA 1
ATOM 720 C C . THR A 1 95 ? 14.198 0.649 -1.647 1.00 94.88 95 THR A C 1
ATOM 722 O O . THR A 1 95 ? 13.831 1.165 -0.595 1.00 94.88 95 THR A O 1
ATOM 725 N N . ALA A 1 96 ? 15.166 1.182 -2.397 1.00 91.81 96 ALA A N 1
ATOM 726 C CA . ALA A 1 96 ? 15.904 2.381 -2.001 1.00 91.81 96 ALA A CA 1
ATOM 727 C C . ALA A 1 96 ? 15.006 3.628 -1.907 1.00 91.81 96 ALA A C 1
ATOM 729 O O . ALA A 1 96 ? 15.158 4.445 -0.991 1.00 91.81 96 ALA A O 1
ATOM 730 N N . VAL A 1 97 ? 14.048 3.770 -2.830 1.00 89.62 97 VAL A N 1
ATOM 731 C CA . VAL A 1 97 ? 13.052 4.848 -2.792 1.00 89.62 97 VAL A CA 1
ATOM 732 C C . VAL A 1 97 ? 12.172 4.718 -1.547 1.00 89.62 97 VAL A C 1
ATOM 734 O O . VAL A 1 97 ? 12.028 5.690 -0.803 1.00 89.62 97 VAL A O 1
ATOM 737 N N . MET A 1 98 ? 11.649 3.522 -1.267 1.00 88.56 98 MET A N 1
ATOM 738 C CA . MET A 1 98 ? 10.814 3.273 -0.088 1.00 88.56 98 MET A CA 1
ATOM 739 C C . MET A 1 98 ? 11.561 3.492 1.232 1.00 88.56 98 MET A C 1
ATOM 741 O O . MET A 1 98 ? 11.000 4.092 2.153 1.00 88.56 98 MET A O 1
ATOM 745 N N . ASP A 1 99 ? 12.824 3.075 1.324 1.00 89.19 99 ASP A N 1
ATOM 746 C CA . ASP A 1 99 ? 13.654 3.300 2.514 1.00 89.19 99 ASP A CA 1
ATOM 747 C C . ASP A 1 99 ? 13.883 4.803 2.736 1.00 89.19 99 ASP A C 1
ATOM 749 O O . ASP A 1 99 ? 13.637 5.321 3.826 1.00 89.19 99 ASP A O 1
ATOM 753 N N . THR A 1 100 ? 14.187 5.552 1.669 1.00 87.62 100 THR A N 1
ATOM 754 C CA . THR A 1 100 ? 14.315 7.021 1.730 1.00 87.62 100 THR A CA 1
ATOM 755 C C . THR A 1 100 ? 13.026 7.695 2.208 1.00 87.62 100 THR A C 1
ATOM 757 O O . THR A 1 100 ? 13.063 8.657 2.983 1.00 87.62 100 THR A O 1
ATOM 760 N N . CYS A 1 101 ? 11.868 7.223 1.744 1.00 83.25 101 CYS A N 1
ATOM 761 C CA . CYS A 1 101 ? 10.577 7.759 2.162 1.00 83.25 101 CYS A CA 1
ATOM 762 C C . CYS A 1 101 ? 10.212 7.373 3.607 1.00 83.25 101 CYS A C 1
ATOM 764 O O . CYS A 1 101 ? 9.512 8.126 4.284 1.00 83.25 101 CYS A O 1
ATOM 766 N N . THR A 1 102 ? 10.717 6.248 4.112 1.00 82.81 102 THR A N 1
ATOM 767 C CA . THR A 1 102 ? 10.545 5.841 5.514 1.00 82.81 102 THR A CA 1
ATOM 768 C C . THR A 1 102 ? 11.412 6.699 6.443 1.00 82.81 102 THR A C 1
ATOM 770 O O . THR A 1 102 ? 10.926 7.206 7.455 1.00 82.81 102 THR A O 1
ATOM 773 N N . ASP A 1 103 ? 12.671 6.943 6.076 1.00 76.75 103 ASP A N 1
ATOM 774 C CA . ASP A 1 103 ? 13.640 7.653 6.922 1.00 76.75 103 ASP A CA 1
ATOM 775 C C . ASP A 1 103 ? 13.346 9.153 7.065 1.00 76.75 103 ASP A C 1
ATOM 777 O O . ASP A 1 103 ? 13.641 9.765 8.096 1.00 76.75 103 ASP A O 1
ATOM 781 N N . ARG A 1 104 ? 12.710 9.774 6.062 1.00 65.94 104 ARG A N 1
ATOM 782 C CA . ARG A 1 104 ? 12.311 11.193 6.094 1.00 65.94 104 ARG A CA 1
ATOM 783 C C . ARG A 1 104 ? 11.083 11.423 6.982 1.00 65.94 104 ARG A C 1
ATOM 785 O O . ARG A 1 104 ? 10.011 11.790 6.507 1.00 65.94 104 ARG A O 1
ATOM 792 N N . GLY A 1 105 ? 11.251 11.225 8.288 1.00 60.19 105 GLY A N 1
ATOM 793 C CA . GLY A 1 105 ? 10.228 11.508 9.296 1.00 60.19 105 GLY A CA 1
ATOM 794 C C . GLY A 1 105 ? 9.040 10.544 9.269 1.00 60.19 105 GLY A C 1
ATOM 795 O O . GLY A 1 105 ? 7.929 10.964 9.592 1.00 60.19 105 GLY A O 1
ATOM 796 N N . MET A 1 106 ? 9.266 9.279 8.884 1.00 73.25 106 MET A N 1
ATOM 797 C CA . MET A 1 106 ? 8.238 8.236 8.763 1.00 73.25 106 MET A CA 1
ATOM 798 C C . MET A 1 106 ? 7.093 8.634 7.828 1.00 73.25 106 MET A C 1
ATOM 800 O O . MET A 1 106 ? 5.921 8.570 8.209 1.00 73.25 106 MET A O 1
ATOM 804 N N . PHE A 1 107 ? 7.407 9.081 6.605 1.00 86.19 107 PHE A N 1
ATOM 805 C CA . PHE A 1 107 ? 6.359 9.434 5.645 1.00 86.19 107 PHE A CA 1
ATOM 806 C C . PHE A 1 107 ? 5.502 8.214 5.279 1.00 86.19 107 PHE A C 1
ATOM 808 O O . PHE A 1 107 ? 4.285 8.357 5.251 1.00 86.19 107 PHE A O 1
ATOM 815 N N . HIS A 1 108 ? 6.118 7.032 5.152 1.00 89.31 108 HIS A N 1
ATOM 816 C CA . HIS A 1 108 ? 5.451 5.724 5.090 1.00 89.31 108 HIS A CA 1
ATOM 817 C C . HIS A 1 108 ? 5.872 4.816 6.263 1.00 89.31 108 HIS A C 1
ATOM 819 O O . HIS A 1 108 ? 6.915 5.061 6.883 1.00 89.31 108 HIS A O 1
ATOM 825 N N . PRO A 1 109 ? 5.099 3.759 6.588 1.00 88.69 109 PRO A N 1
ATOM 826 C CA . PRO A 1 109 ? 5.551 2.674 7.446 1.00 88.69 109 PRO A CA 1
ATOM 827 C C . PRO A 1 109 ? 6.781 1.977 6.861 1.00 88.69 109 PRO A C 1
ATOM 829 O O . PRO A 1 109 ? 6.958 1.905 5.646 1.00 88.69 109 PRO A O 1
ATOM 832 N N . SER A 1 110 ? 7.609 1.400 7.733 1.00 90.75 110 SER A N 1
ATOM 833 C CA . SER A 1 110 ? 8.735 0.573 7.294 1.00 90.75 110 SER A CA 1
ATOM 834 C C . SER A 1 110 ? 8.240 -0.640 6.506 1.00 90.75 110 SER A C 1
ATOM 836 O O . SER A 1 110 ? 7.276 -1.291 6.908 1.00 90.75 110 SER A O 1
ATOM 838 N N . ARG A 1 111 ? 8.951 -1.010 5.437 1.00 93.38 111 ARG A N 1
ATOM 839 C CA . ARG A 1 111 ? 8.716 -2.266 4.704 1.00 93.38 111 ARG A CA 1
ATOM 840 C C . ARG A 1 111 ? 9.153 -3.525 5.470 1.00 93.38 111 ARG A C 1
ATOM 842 O O . ARG A 1 111 ? 8.966 -4.634 4.973 1.00 93.38 111 ARG A O 1
ATOM 849 N N . GLY A 1 112 ? 9.750 -3.386 6.657 1.00 92.62 112 GLY A N 1
ATOM 850 C CA . GLY A 1 112 ? 10.273 -4.516 7.423 1.00 92.62 112 GLY A CA 1
ATOM 851 C C . GLY A 1 112 ? 11.255 -5.341 6.587 1.00 92.62 112 GLY A C 1
ATOM 852 O O . GLY A 1 112 ? 12.222 -4.809 6.048 1.00 92.62 112 GLY A O 1
ATOM 853 N N . ASN A 1 113 ? 10.972 -6.638 6.440 1.00 91.94 113 ASN A N 1
ATOM 854 C CA . ASN A 1 113 ? 11.774 -7.551 5.616 1.00 91.94 113 ASN A CA 1
ATOM 855 C C . ASN A 1 113 ? 11.227 -7.737 4.187 1.00 91.94 113 ASN A C 1
ATOM 857 O O . ASN A 1 113 ? 11.783 -8.531 3.431 1.00 91.94 113 ASN A O 1
ATOM 861 N N . LYS A 1 114 ? 10.133 -7.059 3.815 1.00 97.00 114 LYS A N 1
ATOM 862 C CA . LYS A 1 114 ? 9.570 -7.102 2.456 1.00 97.00 114 LYS A CA 1
ATOM 863 C C . LYS A 1 114 ? 10.343 -6.165 1.523 1.00 97.00 114 LYS A C 1
ATOM 865 O O . LYS A 1 114 ? 11.065 -5.277 1.985 1.00 97.00 114 LYS A O 1
ATOM 870 N N . THR A 1 115 ? 10.202 -6.349 0.213 1.00 97.38 115 THR A N 1
ATOM 871 C CA . THR A 1 115 ? 10.809 -5.453 -0.789 1.00 97.38 115 THR A CA 1
ATOM 872 C C . THR A 1 115 ? 10.009 -4.161 -0.952 1.00 97.38 115 THR A C 1
ATOM 874 O O . THR A 1 115 ? 8.867 -4.052 -0.494 1.00 97.38 115 THR A O 1
ATOM 877 N N . GLY A 1 116 ? 10.597 -3.156 -1.609 1.00 95.94 116 GLY A N 1
ATOM 878 C CA . GLY A 1 116 ? 9.871 -1.931 -1.947 1.00 95.94 116 GLY A CA 1
ATOM 879 C C . GLY A 1 116 ? 8.643 -2.200 -2.824 1.00 95.94 116 GLY A C 1
ATOM 880 O O . GLY A 1 116 ? 7.577 -1.652 -2.554 1.00 95.94 116 GLY A O 1
ATOM 881 N N . LEU A 1 117 ? 8.762 -3.097 -3.813 1.00 97.94 117 LEU A N 1
ATOM 882 C CA . LEU A 1 117 ? 7.649 -3.484 -4.689 1.00 97.94 117 LEU A CA 1
ATOM 883 C C . LEU A 1 117 ? 6.511 -4.122 -3.901 1.00 97.94 117 LEU A C 1
ATOM 885 O O . LEU A 1 117 ? 5.353 -3.760 -4.086 1.00 97.94 117 LEU A O 1
ATOM 889 N N . GLN A 1 118 ? 6.849 -5.016 -2.973 1.00 98.31 118 GLN A N 1
ATOM 890 C CA . GLN A 1 118 ? 5.867 -5.648 -2.105 1.00 98.31 118 GLN A CA 1
ATOM 891 C C . GLN A 1 118 ? 5.139 -4.636 -1.211 1.00 98.31 118 GLN A C 1
ATOM 893 O O . GLN A 1 118 ? 3.927 -4.734 -1.038 1.00 98.31 118 GLN A O 1
ATOM 898 N N . SER A 1 119 ? 5.862 -3.653 -0.666 1.00 97.06 119 SER A N 1
ATOM 899 C CA . SER A 1 119 ? 5.276 -2.593 0.163 1.00 97.06 119 SER A CA 1
ATOM 900 C C . SER A 1 119 ? 4.305 -1.712 -0.633 1.00 97.06 119 SER A C 1
ATOM 902 O O . SER A 1 119 ? 3.174 -1.492 -0.201 1.00 97.06 119 SER A O 1
ATOM 904 N N . VAL A 1 120 ? 4.707 -1.270 -1.832 1.00 96.38 120 VAL A N 1
ATOM 905 C CA . VAL A 1 120 ? 3.862 -0.450 -2.718 1.00 96.38 120 VAL A CA 1
ATOM 906 C C . VAL A 1 120 ? 2.635 -1.231 -3.184 1.00 96.38 120 VAL A C 1
ATOM 908 O O . VAL A 1 120 ? 1.518 -0.738 -3.069 1.00 96.38 120 VAL A O 1
ATOM 911 N N . ALA A 1 121 ? 2.805 -2.472 -3.643 1.00 97.94 121 ALA A N 1
ATOM 912 C CA . ALA A 1 121 ? 1.683 -3.311 -4.057 1.00 97.94 121 ALA A CA 1
ATOM 913 C C . ALA A 1 121 ? 0.692 -3.558 -2.905 1.00 97.94 121 ALA A C 1
ATOM 915 O O . ALA A 1 121 ? -0.518 -3.513 -3.118 1.00 97.94 121 ALA A O 1
ATOM 916 N N . ALA A 1 122 ? 1.178 -3.758 -1.674 1.00 97.94 122 ALA A N 1
ATOM 917 C CA . ALA A 1 122 ? 0.319 -3.918 -0.503 1.00 97.94 122 ALA A CA 1
ATOM 918 C C . ALA A 1 122 ? -0.427 -2.626 -0.126 1.00 97.94 122 ALA A C 1
ATOM 920 O O . ALA A 1 122 ? -1.585 -2.692 0.291 1.00 97.94 122 ALA A O 1
ATOM 921 N N . HIS A 1 123 ? 0.207 -1.462 -0.295 1.00 97.38 123 HIS A N 1
ATOM 922 C CA . HIS A 1 123 ? -0.443 -0.162 -0.127 1.00 97.38 123 HIS A CA 1
ATOM 923 C C . HIS A 1 123 ? -1.600 0.003 -1.124 1.00 97.38 123 HIS A C 1
ATOM 925 O O . HIS A 1 123 ? -2.739 0.231 -0.714 1.00 97.38 123 HIS A O 1
ATOM 931 N N . GLU A 1 124 ? -1.344 -0.201 -2.420 1.00 96.94 124 GLU A N 1
ATOM 932 C CA . GLU A 1 124 ? -2.380 -0.084 -3.456 1.00 96.94 124 GLU A CA 1
ATOM 933 C C . GLU A 1 124 ? -3.495 -1.127 -3.269 1.00 96.94 124 GLU A C 1
ATOM 935 O O . GLU A 1 124 ? -4.680 -0.823 -3.422 1.00 96.94 124 GLU A O 1
ATOM 940 N N . PHE A 1 125 ? -3.149 -2.336 -2.813 1.00 96.81 125 PHE A N 1
ATOM 941 C CA . PHE A 1 125 ? -4.137 -3.338 -2.414 1.00 96.81 125 PHE A CA 1
ATOM 942 C C . PHE A 1 125 ? -5.015 -2.852 -1.260 1.00 96.81 125 PHE A C 1
ATOM 944 O O . PHE A 1 125 ? -6.220 -3.100 -1.253 1.00 96.81 125 PHE A O 1
ATOM 951 N N . GLY A 1 126 ? -4.458 -2.110 -0.304 1.00 96.75 126 GLY A N 1
ATOM 952 C CA . GLY A 1 126 ? -5.226 -1.495 0.772 1.00 96.75 126 GLY A CA 1
ATOM 953 C C . GLY A 1 126 ? -6.327 -0.555 0.269 1.00 96.75 126 GLY A C 1
ATOM 954 O O . GLY A 1 126 ? -7.427 -0.546 0.833 1.00 96.75 126 GLY A O 1
ATOM 955 N N . HIS A 1 127 ? -6.104 0.173 -0.830 1.00 95.38 127 HIS A N 1
ATOM 956 C CA . HIS A 1 127 ? -7.161 0.959 -1.473 1.00 95.38 127 HIS A CA 1
ATOM 957 C C . HIS A 1 127 ? -8.260 0.089 -2.071 1.00 95.38 127 HIS A C 1
ATOM 959 O O . HIS A 1 127 ? -9.443 0.380 -1.882 1.00 95.38 127 HIS A O 1
ATOM 965 N N . ALA A 1 128 ? -7.888 -0.982 -2.757 1.00 93.50 128 ALA A N 1
ATOM 966 C CA . ALA A 1 128 ? -8.851 -1.866 -3.386 1.00 93.50 128 ALA A CA 1
ATOM 967 C C . ALA A 1 128 ? -9.672 -2.669 -2.363 1.00 93.50 128 ALA A C 1
ATOM 969 O O . ALA A 1 128 ? -10.898 -2.765 -2.464 1.00 93.50 128 ALA A O 1
ATOM 970 N N . LEU A 1 129 ? -9.022 -3.164 -1.305 1.00 93.44 129 LEU A N 1
ATOM 971 C CA . LEU A 1 129 ? -9.677 -3.771 -0.147 1.00 93.44 129 LEU A CA 1
ATOM 972 C C . LEU A 1 129 ? -10.659 -2.788 0.500 1.00 93.44 129 LEU A C 1
ATOM 974 O O . LEU A 1 129 ? -11.773 -3.179 0.850 1.00 93.44 129 LEU A O 1
ATOM 978 N N . THR A 1 130 ? -10.277 -1.513 0.627 1.00 92.94 130 THR A N 1
ATOM 979 C CA . THR A 1 130 ? -11.169 -0.472 1.154 1.00 92.94 130 THR A CA 1
ATOM 980 C C . THR A 1 130 ? -12.439 -0.369 0.318 1.00 92.94 130 THR A C 1
ATOM 982 O O . THR A 1 130 ? -13.524 -0.447 0.888 1.00 92.94 130 THR A O 1
ATOM 985 N N . ASP A 1 131 ? -12.339 -0.282 -1.010 1.00 90.75 131 ASP A N 1
ATOM 986 C CA . ASP A 1 131 ? -13.521 -0.211 -1.878 1.00 90.75 131 ASP A CA 1
ATOM 987 C C . ASP A 1 131 ? -14.405 -1.452 -1.760 1.00 90.75 131 ASP A C 1
ATOM 989 O O . ASP A 1 131 ? -15.620 -1.329 -1.575 1.00 90.75 131 ASP A O 1
ATOM 993 N N . LYS A 1 132 ? -13.815 -2.655 -1.795 1.00 88.06 132 LYS A N 1
ATOM 994 C CA . LYS A 1 132 ? -14.591 -3.896 -1.652 1.00 88.06 132 LYS A CA 1
ATOM 995 C C . LYS A 1 132 ? -15.316 -3.951 -0.302 1.00 88.06 132 LYS A C 1
ATOM 997 O O . LYS A 1 132 ? -16.488 -4.333 -0.248 1.00 88.06 132 LYS A O 1
ATOM 1002 N N . ILE A 1 133 ? -14.673 -3.537 0.791 1.00 86.81 133 ILE A N 1
ATOM 1003 C CA . ILE A 1 133 ? -15.268 -3.555 2.137 1.00 86.81 133 ILE A CA 1
ATOM 1004 C C . ILE A 1 133 ? -16.316 -2.454 2.324 1.00 86.81 133 ILE A C 1
ATOM 1006 O O . ILE A 1 133 ? -17.392 -2.733 2.858 1.00 86.81 133 ILE A O 1
ATOM 1010 N N . VAL A 1 134 ? -16.041 -1.228 1.877 1.00 86.00 134 VAL A N 1
ATOM 1011 C CA . VAL A 1 134 ? -16.982 -0.101 1.962 1.00 86.00 134 VAL A CA 1
ATOM 1012 C C . VAL A 1 134 ? -18.270 -0.434 1.211 1.00 86.00 134 VAL A C 1
ATOM 1014 O O . VAL A 1 134 ? -19.363 -0.254 1.755 1.00 86.00 134 VAL A O 1
ATOM 1017 N N . ASN A 1 135 ? -18.148 -1.010 0.012 1.00 84.31 135 ASN A N 1
ATOM 1018 C CA . ASN A 1 135 ? -19.290 -1.395 -0.813 1.00 84.31 135 ASN A CA 1
ATOM 1019 C C . ASN A 1 135 ? -20.056 -2.593 -0.234 1.00 84.31 135 ASN A C 1
ATOM 1021 O O . ASN A 1 135 ? -21.278 -2.530 -0.093 1.00 84.31 135 ASN A O 1
ATOM 1025 N N . SER A 1 136 ? -19.362 -3.673 0.140 1.00 87.69 136 SER A N 1
ATOM 1026 C CA . SER A 1 136 ? -20.018 -4.898 0.627 1.00 87.69 136 SER A CA 1
ATOM 1027 C C . SER A 1 136 ? -20.656 -4.730 2.007 1.00 87.69 136 SER A C 1
ATOM 1029 O O . SER A 1 136 ? -21.763 -5.213 2.239 1.00 87.69 136 SER A O 1
ATOM 1031 N N . ARG A 1 137 ? -19.991 -4.021 2.928 1.00 88.25 137 ARG A N 1
ATOM 1032 C CA . ARG A 1 137 ? -20.451 -3.858 4.319 1.00 88.25 137 ARG A CA 1
ATOM 1033 C C . ARG A 1 137 ? -21.209 -2.558 4.570 1.00 88.25 137 ARG A C 1
ATOM 1035 O O . ARG A 1 137 ? -21.652 -2.339 5.697 1.00 88.25 137 ARG A O 1
ATOM 1042 N N . LYS A 1 138 ? -21.352 -1.696 3.556 1.00 88.94 138 LYS A N 1
ATOM 1043 C CA . LYS A 1 138 ? -22.009 -0.379 3.654 1.00 88.94 138 LYS A CA 1
ATOM 1044 C C . LYS A 1 138 ? -21.474 0.457 4.829 1.00 88.94 138 LYS A C 1
ATOM 1046 O O . LYS A 1 138 ? -22.233 1.119 5.536 1.00 88.94 138 LYS A O 1
ATOM 1051 N N . ILE A 1 139 ? -20.160 0.397 5.058 1.00 90.31 139 ILE A N 1
ATOM 1052 C CA . ILE A 1 139 ? -19.443 1.153 6.092 1.00 90.31 139 ILE A CA 1
ATOM 1053 C C . ILE A 1 139 ? -18.520 2.166 5.417 1.00 90.31 139 ILE A C 1
ATOM 1055 O O . ILE A 1 139 ? -17.822 1.821 4.480 1.00 90.31 139 ILE A O 1
ATOM 1059 N N . SER A 1 140 ? -18.494 3.411 5.882 1.00 93.19 140 SER A N 1
ATOM 1060 C CA . SER A 1 140 ? -17.585 4.441 5.351 1.00 93.19 140 SER A CA 1
ATOM 1061 C C . SER A 1 140 ? -16.152 4.295 5.879 1.00 93.19 140 SER A C 1
ATOM 1063 O O . SER A 1 140 ? -15.943 3.798 6.992 1.00 93.19 140 SER A O 1
ATOM 1065 N N . GLU A 1 141 ? -15.158 4.834 5.163 1.00 93.56 141 GLU A N 1
ATOM 1066 C CA . GLU A 1 141 ? -13.761 4.860 5.633 1.00 93.56 141 GLU A CA 1
ATOM 1067 C C . GLU A 1 141 ? -13.636 5.606 6.967 1.00 93.56 141 GLU A C 1
ATOM 1069 O O . GLU A 1 141 ? -12.891 5.206 7.863 1.00 93.56 141 GLU A O 1
ATOM 1074 N N . LYS A 1 142 ? -14.434 6.670 7.144 1.00 92.75 142 LYS A N 1
ATOM 1075 C CA . LYS A 1 142 ? -14.496 7.422 8.402 1.00 92.75 142 LYS A CA 1
ATOM 1076 C C . LYS A 1 142 ? -14.943 6.533 9.561 1.00 92.75 142 LYS A C 1
ATOM 1078 O O . LYS A 1 142 ? -14.369 6.628 10.639 1.00 92.75 142 LYS A O 1
ATOM 1083 N N . GLN A 1 143 ? -15.948 5.678 9.359 1.00 94.12 143 GLN A N 1
ATOM 1084 C CA . GLN A 1 143 ? -16.418 4.756 10.396 1.00 94.12 143 GLN A CA 1
ATOM 1085 C C . GLN A 1 143 ? -15.372 3.691 10.732 1.00 94.12 143 GLN A C 1
ATOM 1087 O O . GLN A 1 143 ? -15.227 3.364 11.910 1.00 94.12 143 GLN A O 1
ATOM 1092 N N . ILE A 1 144 ? -14.634 3.183 9.738 1.00 94.88 144 ILE A N 1
ATOM 1093 C CA . ILE A 1 144 ? -13.514 2.255 9.961 1.00 94.88 144 ILE A CA 1
ATOM 1094 C C . ILE A 1 144 ? -12.472 2.916 10.872 1.00 94.88 144 ILE A C 1
ATOM 1096 O O . ILE A 1 144 ? -12.161 2.384 11.938 1.00 94.88 144 ILE A O 1
ATOM 1100 N N . ILE A 1 145 ? -12.013 4.121 10.522 1.00 95.25 145 ILE A N 1
ATOM 1101 C CA . ILE A 1 145 ? -11.004 4.842 11.313 1.00 95.25 145 ILE A CA 1
ATOM 1102 C C . ILE A 1 145 ? -11.534 5.220 12.696 1.00 95.25 145 ILE A C 1
ATOM 1104 O O . ILE A 1 145 ? -10.835 5.021 13.682 1.00 95.25 145 ILE A O 1
ATOM 1108 N N . SER A 1 146 ? -12.780 5.693 12.815 1.00 94.25 146 SER A N 1
ATOM 1109 C CA . SER A 1 146 ? -13.377 6.006 14.121 1.00 94.25 146 SER A CA 1
ATOM 1110 C C . SER A 1 146 ? -13.436 4.791 15.045 1.00 94.25 146 SER A C 1
ATOM 1112 O O . SER A 1 146 ? -13.229 4.923 1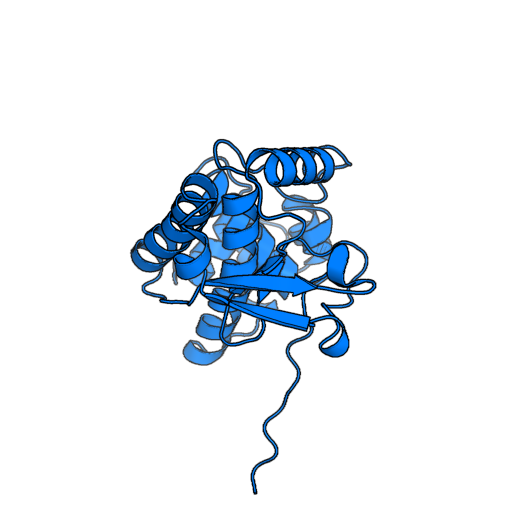6.249 1.00 94.25 146 SER A O 1
ATOM 1114 N N . ARG A 1 147 ? -13.749 3.603 14.513 1.00 94.44 147 ARG A N 1
ATOM 1115 C CA . ARG A 1 147 ? -13.762 2.364 15.303 1.00 94.44 147 ARG A CA 1
ATOM 1116 C C . ARG A 1 147 ? -12.346 1.992 15.742 1.00 94.44 147 ARG A C 1
ATOM 1118 O O . ARG A 1 147 ? -12.148 1.733 16.927 1.00 94.44 147 ARG A O 1
ATOM 1125 N N . ALA A 1 148 ? -11.374 2.054 14.832 1.00 96.25 148 ALA A N 1
ATOM 1126 C CA . ALA A 1 148 ? -9.975 1.759 15.136 1.00 96.25 148 ALA A CA 1
ATOM 1127 C C . ALA A 1 148 ? -9.408 2.724 16.190 1.00 96.25 148 ALA A C 1
ATOM 1129 O O . ALA A 1 148 ? -8.815 2.292 17.174 1.00 96.25 148 ALA A O 1
ATOM 1130 N N . ALA A 1 149 ? -9.658 4.027 16.031 1.00 95.38 149 ALA A N 1
ATOM 1131 C CA . ALA A 1 149 ? -9.208 5.071 16.946 1.00 95.38 149 ALA A CA 1
ATOM 1132 C C . ALA A 1 149 ? -9.772 4.895 18.360 1.00 95.38 149 ALA A C 1
ATOM 1134 O O . ALA A 1 149 ? -9.052 5.074 19.344 1.00 95.38 149 ALA A O 1
ATOM 1135 N N . LYS A 1 150 ? -11.040 4.483 18.484 1.00 93.12 150 LYS A N 1
ATOM 1136 C CA . LYS A 1 150 ? -11.631 4.129 19.781 1.00 93.12 150 LYS A CA 1
ATOM 1137 C C . LYS A 1 150 ? -10.950 2.909 20.404 1.00 93.12 150 LYS A C 1
ATOM 1139 O O . LYS A 1 150 ? -10.609 2.966 21.580 1.00 93.12 150 LYS A O 1
ATOM 1144 N N . GLN A 1 151 ? -10.710 1.846 19.630 1.00 93.00 151 GLN A N 1
ATOM 1145 C CA . GLN A 1 151 ? -10.051 0.623 20.116 1.00 93.00 151 GLN A CA 1
ATOM 1146 C C . GLN A 1 151 ? -8.626 0.873 20.631 1.00 93.00 151 GLN A C 1
ATOM 1148 O O . GLN A 1 151 ? -8.164 0.174 21.529 1.00 93.00 151 GLN A O 1
ATOM 1153 N N . THR A 1 152 ? -7.924 1.866 20.087 1.00 94.25 152 THR A N 1
ATOM 1154 C CA . THR A 1 152 ? -6.530 2.162 20.449 1.00 94.25 152 THR A CA 1
ATOM 1155 C C . THR A 1 152 ? -6.360 3.342 21.410 1.00 94.25 152 THR A C 1
ATOM 1157 O O . THR A 1 152 ? -5.218 3.676 21.746 1.00 94.25 152 THR A O 1
ATOM 1160 N N . GLY A 1 153 ? -7.464 3.931 21.890 1.00 91.50 153 GLY A N 1
ATOM 1161 C CA . GLY A 1 153 ? -7.472 4.980 22.917 1.00 91.50 153 GLY A CA 1
ATOM 1162 C C . GLY A 1 153 ? -7.304 6.416 22.404 1.00 91.50 153 GLY A C 1
ATOM 1163 O O . GLY A 1 153 ? -6.980 7.298 23.190 1.00 91.50 153 GLY A O 1
ATOM 1164 N N . HIS A 1 154 ? -7.522 6.672 21.110 1.00 89.19 154 HIS A N 1
ATOM 1165 C CA . HIS A 1 154 ? -7.411 8.009 20.493 1.00 89.19 154 HIS A CA 1
ATOM 1166 C C . HIS A 1 154 ? -8.750 8.761 20.393 1.00 89.19 154 HIS A C 1
ATOM 1168 O O . HIS A 1 154 ? -8.798 9.921 19.984 1.00 89.19 154 HIS A O 1
ATOM 1174 N N . GLY A 1 155 ? -9.864 8.119 20.754 1.00 85.12 155 GLY A N 1
ATOM 1175 C CA . GLY A 1 155 ? -11.185 8.751 20.754 1.00 85.12 155 GLY A CA 1
ATOM 1176 C C . GLY A 1 155 ? -11.652 9.151 19.350 1.00 85.12 155 GLY A C 1
ATOM 1177 O O . GLY A 1 155 ? -11.793 8.296 18.478 1.00 85.12 155 GLY A O 1
ATOM 1178 N N . GLN A 1 156 ? -11.953 10.439 19.150 1.00 79.06 156 GLN A N 1
ATOM 1179 C CA . GLN A 1 156 ? -12.415 10.996 17.867 1.00 79.06 156 GLN A CA 1
ATOM 1180 C C . GLN A 1 156 ? -11.328 11.771 17.102 1.00 79.06 156 GLN A C 1
ATOM 1182 O O . GLN A 1 156 ? -11.604 12.288 16.018 1.00 79.06 156 GLN A O 1
ATOM 1187 N N . ASP A 1 157 ? -10.096 11.850 17.616 1.00 84.12 157 ASP A N 1
ATOM 1188 C CA . ASP A 1 157 ? -9.016 12.564 16.931 1.00 84.12 157 ASP A CA 1
ATOM 1189 C C . ASP A 1 157 ? -8.378 11.691 15.841 1.00 84.12 157 ASP A C 1
ATOM 1191 O O . ASP A 1 157 ? -7.382 10.991 16.034 1.00 84.12 157 ASP A O 1
ATOM 1195 N N . HIS A 1 158 ? -8.982 11.733 14.654 1.00 84.19 158 HIS A N 1
ATOM 1196 C CA . HIS A 1 158 ? -8.536 10.937 13.513 1.00 84.19 158 HIS A CA 1
ATOM 1197 C C . HIS A 1 158 ? -7.162 11.368 12.986 1.00 84.19 158 HIS A C 1
ATOM 1199 O O . HIS A 1 158 ? -6.447 10.539 12.428 1.00 84.19 158 HIS A O 1
ATOM 1205 N N . LYS A 1 159 ? -6.777 12.642 13.153 1.00 86.31 159 LYS A N 1
ATOM 1206 C CA . LYS A 1 159 ? -5.474 13.135 12.685 1.00 86.31 159 LYS A CA 1
ATOM 1207 C C . LYS A 1 159 ? -4.360 12.671 13.613 1.00 86.31 159 LYS A C 1
ATOM 1209 O O . LYS A 1 159 ? -3.327 12.214 13.122 1.00 86.31 159 LYS A O 1
ATOM 1214 N N . ALA A 1 160 ? -4.577 12.739 14.928 1.00 88.69 160 ALA A N 1
ATOM 1215 C CA . ALA A 1 160 ? -3.645 12.178 15.898 1.00 88.69 160 ALA A CA 1
ATOM 1216 C C . ALA A 1 160 ? -3.499 10.666 15.707 1.00 88.69 160 ALA A C 1
ATOM 1218 O O . ALA A 1 160 ? -2.370 10.177 15.649 1.00 88.69 160 ALA A O 1
ATOM 1219 N N . PHE A 1 161 ? -4.609 9.949 15.505 1.00 94.25 161 PHE A N 1
ATOM 1220 C CA . PHE A 1 161 ? -4.591 8.519 15.201 1.00 94.25 161 PHE A CA 1
ATOM 1221 C C . PHE A 1 161 ? -3.781 8.207 13.929 1.00 94.25 161 PHE A C 1
ATOM 1223 O O . PHE A 1 161 ? -2.828 7.433 13.988 1.00 94.25 161 PHE A O 1
ATOM 1230 N N . ALA A 1 162 ? -4.090 8.857 12.800 1.00 94.44 162 ALA A N 1
ATOM 1231 C CA . ALA A 1 162 ? -3.393 8.628 11.531 1.00 94.44 162 ALA A CA 1
ATOM 1232 C C . ALA A 1 162 ? -1.888 8.933 11.623 1.00 94.44 162 ALA A C 1
ATOM 1234 O O . ALA A 1 162 ? -1.070 8.198 11.077 1.00 94.44 162 ALA A O 1
ATOM 1235 N N . SER A 1 163 ? -1.502 9.959 12.393 1.00 93.12 163 SER A N 1
ATOM 1236 C CA . SER A 1 163 ? -0.091 10.322 12.593 1.00 93.12 163 SER A CA 1
ATOM 1237 C C . SER A 1 163 ? 0.750 9.243 13.283 1.00 93.12 163 SER A C 1
ATOM 1239 O O . SER A 1 163 ? 1.976 9.294 13.209 1.00 93.12 163 SER A O 1
ATOM 1241 N N . LYS A 1 164 ? 0.118 8.278 13.969 1.00 94.94 164 LYS A N 1
ATOM 1242 C CA . LYS A 1 164 ? 0.821 7.136 14.572 1.00 94.94 164 LYS A CA 1
ATOM 1243 C C . LYS A 1 164 ? 1.183 6.053 13.565 1.00 94.94 164 LYS A C 1
ATOM 1245 O O . LYS A 1 164 ? 2.086 5.269 13.853 1.00 94.94 164 LYS A O 1
ATOM 1250 N N . ILE A 1 165 ? 0.495 6.018 12.426 1.00 95.44 165 ILE A N 1
ATOM 1251 C CA . ILE A 1 165 ? 0.755 5.077 11.336 1.00 95.44 165 ILE A CA 1
ATOM 1252 C C . ILE A 1 165 ? 1.893 5.632 10.482 1.00 95.44 165 ILE A C 1
ATOM 1254 O O . ILE A 1 165 ? 2.973 5.044 10.450 1.00 95.44 165 ILE A O 1
ATOM 1258 N N . SER A 1 166 ? 1.678 6.793 9.857 1.00 94.19 166 SER A N 1
ATOM 1259 C CA . SER A 1 166 ? 2.683 7.452 9.021 1.00 94.19 166 SER A CA 1
ATOM 1260 C C . SER A 1 166 ? 2.360 8.926 8.750 1.00 94.19 166 SER A C 1
ATOM 1262 O O . SER A 1 166 ? 1.282 9.441 9.071 1.00 94.19 166 SER A O 1
ATOM 1264 N N . GLY A 1 167 ? 3.317 9.633 8.148 1.00 91.12 167 GLY A N 1
ATOM 1265 C CA . GLY A 1 167 ? 3.127 10.979 7.624 1.00 91.12 167 GLY A CA 1
ATOM 1266 C C . GLY A 1 167 ? 2.034 11.036 6.555 1.00 91.12 167 GLY A C 1
ATOM 1267 O O . GLY A 1 167 ? 1.195 11.939 6.604 1.00 91.12 167 GLY A O 1
ATOM 1268 N N . TYR A 1 168 ? 2.028 10.064 5.642 1.00 90.56 168 TYR A N 1
ATOM 1269 C CA . TYR A 1 168 ? 1.126 9.996 4.496 1.00 90.56 168 TYR A CA 1
ATOM 1270 C C . TYR A 1 168 ? -0.295 9.562 4.876 1.00 90.56 168 TYR A C 1
ATOM 1272 O O . TYR A 1 168 ? -1.266 10.087 4.335 1.00 90.56 168 TYR A O 1
ATOM 1280 N N . ALA A 1 169 ? -0.448 8.746 5.925 1.00 94.19 169 ALA A N 1
ATOM 1281 C CA . ALA A 1 169 ? -1.750 8.375 6.484 1.00 94.19 169 ALA A CA 1
ATOM 1282 C C . ALA A 1 169 ? -2.625 9.587 6.872 1.00 94.19 169 ALA A C 1
ATOM 1284 O O . ALA A 1 169 ? -3.848 9.480 6.954 1.00 94.19 169 ALA A O 1
ATOM 1285 N N . LYS A 1 170 ? -2.028 10.762 7.113 1.00 92.56 170 LYS A N 1
ATOM 1286 C CA . LYS A 1 170 ? -2.758 11.998 7.444 1.00 92.56 170 LYS A CA 1
ATOM 1287 C C . LYS A 1 170 ? -3.444 12.659 6.245 1.00 92.56 170 LYS A C 1
ATOM 1289 O O . LYS A 1 170 ? -4.294 13.523 6.462 1.00 92.56 170 LYS A O 1
ATOM 1294 N N . GLU A 1 171 ? -3.065 12.313 5.016 1.00 90.25 171 GLU A N 1
ATOM 1295 C CA . GLU A 1 171 ? -3.551 12.985 3.805 1.00 90.25 171 GLU A CA 1
ATOM 1296 C C . GLU A 1 171 ? -5.034 12.695 3.547 1.00 90.25 171 GLU A C 1
ATOM 1298 O O . GLU A 1 171 ? -5.791 13.585 3.154 1.00 90.25 171 GLU A O 1
ATOM 1303 N N . SER A 1 172 ? -5.490 11.468 3.812 1.00 91.44 172 SER A N 1
ATOM 1304 C CA . SER A 1 172 ? -6.909 11.120 3.743 1.00 91.44 172 SER A CA 1
ATOM 1305 C C . SER A 1 172 ? -7.236 9.858 4.540 1.00 91.44 172 SER A C 1
ATOM 1307 O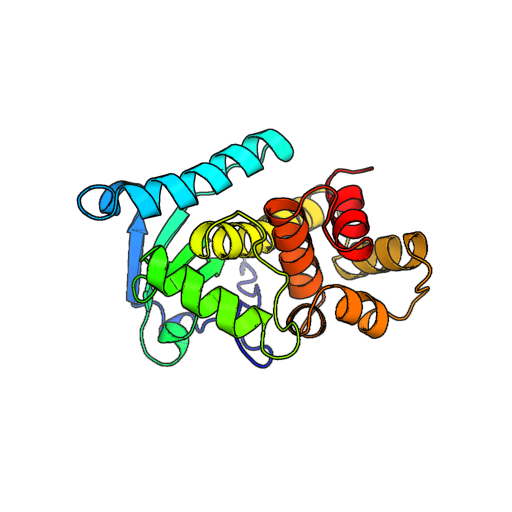 O . SER A 1 172 ? -6.359 9.075 4.890 1.00 91.44 172 SER A O 1
ATOM 1309 N N . ASN A 1 173 ? -8.528 9.613 4.777 1.00 93.38 173 ASN A N 1
ATOM 1310 C CA . ASN A 1 173 ? -8.975 8.360 5.390 1.00 93.38 173 ASN A CA 1
ATOM 1311 C C . ASN A 1 173 ? -8.569 7.130 4.559 1.00 93.38 173 ASN A C 1
ATOM 1313 O O . ASN A 1 173 ? -8.237 6.088 5.114 1.00 93.38 173 ASN A O 1
ATOM 1317 N N . ARG A 1 174 ? -8.594 7.254 3.230 1.00 93.25 174 ARG A N 1
ATOM 1318 C CA . ARG A 1 174 ? -8.259 6.163 2.316 1.00 93.25 174 ARG A CA 1
ATOM 1319 C C . ARG A 1 174 ? -6.767 5.830 2.376 1.00 93.25 174 ARG A C 1
ATOM 1321 O O . ARG A 1 174 ? -6.414 4.658 2.421 1.00 93.25 174 ARG A O 1
ATOM 1328 N N . GLU A 1 175 ? -5.926 6.860 2.460 1.00 94.94 175 GLU A N 1
ATOM 1329 C CA . GLU A 1 175 ? -4.477 6.721 2.656 1.00 94.94 175 GLU A CA 1
ATOM 1330 C C . GLU A 1 175 ? -4.153 6.134 4.028 1.00 94.94 175 GLU A C 1
ATOM 1332 O O . GLU A 1 175 ? -3.344 5.225 4.141 1.00 94.94 175 GLU A O 1
ATOM 1337 N N . CYS A 1 176 ? -4.857 6.567 5.077 1.00 96.81 176 CYS A N 1
ATOM 1338 C CA . CYS A 1 176 ? -4.725 5.984 6.411 1.00 96.81 176 CYS A CA 1
ATOM 1339 C C . CYS A 1 176 ? -4.969 4.466 6.412 1.00 96.81 176 CYS A C 1
ATOM 1341 O O . CYS A 1 176 ? -4.225 3.716 7.044 1.00 96.81 176 CYS A O 1
ATOM 1343 N N . ILE A 1 177 ? -5.992 4.004 5.684 1.00 97.25 177 ILE A N 1
ATOM 1344 C CA . ILE A 1 177 ? -6.299 2.576 5.575 1.00 97.25 177 ILE A CA 1
ATOM 1345 C C . ILE A 1 177 ? -5.260 1.842 4.716 1.00 97.25 177 ILE A C 1
ATOM 1347 O O . ILE A 1 177 ? -4.809 0.771 5.118 1.00 97.25 177 ILE A O 1
ATOM 1351 N N . ALA A 1 178 ? -4.850 2.403 3.577 1.00 97.19 178 ALA A N 1
ATOM 1352 C CA . ALA A 1 178 ? -3.844 1.790 2.708 1.00 97.19 178 ALA A CA 1
ATOM 1353 C C . ALA A 1 178 ? -2.483 1.633 3.396 1.00 97.19 178 ALA A C 1
ATOM 1355 O O . ALA A 1 178 ? -1.911 0.543 3.407 1.00 97.19 178 ALA A O 1
ATOM 1356 N N . GLU A 1 179 ? -2.023 2.680 4.077 1.00 97.81 179 GLU A N 1
ATOM 1357 C CA . GLU A 1 179 ? -0.798 2.657 4.876 1.00 97.81 179 GLU A CA 1
ATOM 1358 C C . GLU A 1 179 ? -0.884 1.625 6.009 1.00 97.81 179 GLU A C 1
ATOM 1360 O O . GLU A 1 179 ? 0.081 0.911 6.270 1.00 97.81 179 GLU A O 1
ATOM 1365 N N . ALA A 1 180 ? -2.046 1.488 6.657 1.00 98.31 180 ALA A N 1
ATOM 1366 C CA . ALA A 1 180 ? -2.258 0.466 7.680 1.00 98.31 180 ALA A CA 1
ATOM 1367 C C . ALA A 1 180 ? -2.170 -0.964 7.122 1.00 98.31 180 ALA A C 1
ATOM 1369 O O . ALA A 1 180 ? -1.590 -1.841 7.767 1.00 98.31 180 ALA A O 1
ATOM 1370 N N . VAL A 1 181 ? -2.743 -1.210 5.940 1.00 98.19 181 VAL A N 1
ATOM 1371 C CA . VAL A 1 181 ? -2.675 -2.516 5.268 1.00 98.19 181 VAL A CA 1
ATOM 1372 C C . VAL A 1 181 ? -1.231 -2.843 4.892 1.00 98.19 181 VAL A C 1
ATOM 1374 O O . VAL A 1 181 ? -0.763 -3.935 5.220 1.00 98.19 181 VAL A O 1
ATOM 1377 N N . ALA A 1 182 ? -0.508 -1.890 4.298 1.00 97.94 182 ALA A N 1
ATOM 1378 C CA . ALA A 1 182 ? 0.906 -2.048 3.970 1.00 97.94 182 ALA A CA 1
ATOM 1379 C C . ALA A 1 182 ? 1.758 -2.326 5.219 1.00 97.94 182 ALA A C 1
ATOM 1381 O O . ALA A 1 182 ? 2.544 -3.269 5.227 1.00 97.94 182 ALA A O 1
ATOM 1382 N N . ASP A 1 183 ? 1.559 -1.575 6.308 1.00 98.12 183 ASP A N 1
ATOM 1383 C CA . ASP A 1 183 ? 2.285 -1.773 7.568 1.00 98.12 183 ASP A CA 1
ATOM 1384 C C . ASP A 1 183 ? 2.062 -3.177 8.148 1.00 98.12 183 ASP A C 1
ATOM 1386 O O . ASP A 1 183 ? 3.013 -3.859 8.529 1.00 98.12 183 ASP A O 1
ATOM 1390 N N . VAL A 1 184 ? 0.813 -3.653 8.190 1.00 98.25 184 VAL A N 1
ATOM 1391 C CA . VAL A 1 184 ? 0.507 -4.997 8.707 1.00 98.25 184 VAL A CA 1
ATOM 1392 C C . VAL A 1 184 ? 1.048 -6.091 7.794 1.00 98.25 184 VAL A C 1
ATOM 1394 O O . VAL A 1 184 ? 1.578 -7.075 8.304 1.00 98.25 184 VAL A O 1
ATOM 1397 N N . TYR A 1 185 ? 0.966 -5.930 6.474 1.00 97.94 185 TYR A N 1
ATOM 1398 C CA . TYR A 1 185 ? 1.550 -6.886 5.535 1.00 97.94 185 TYR A CA 1
ATOM 1399 C C . TYR A 1 185 ? 3.081 -6.968 5.678 1.00 97.94 185 TYR A C 1
ATOM 1401 O O . TYR A 1 185 ? 3.658 -8.057 5.702 1.00 97.94 185 TYR A O 1
ATOM 1409 N N . CYS A 1 186 ? 3.742 -5.821 5.836 1.00 97.44 186 CYS A N 1
ATOM 1410 C CA . CYS A 1 186 ? 5.197 -5.728 5.930 1.00 97.44 186 CYS A CA 1
ATOM 1411 C C . CYS A 1 186 ? 5.757 -6.146 7.297 1.00 97.44 186 CYS A C 1
ATOM 1413 O O . CYS A 1 186 ? 6.813 -6.778 7.368 1.00 97.44 186 CYS A O 1
ATOM 1415 N N . ASN A 1 187 ? 5.061 -5.808 8.386 1.00 97.00 187 ASN A N 1
ATOM 1416 C CA . ASN A 1 187 ? 5.583 -5.941 9.749 1.00 97.00 187 ASN A CA 1
ATOM 1417 C C . ASN A 1 187 ? 4.814 -6.944 10.620 1.00 97.00 187 ASN A C 1
ATOM 1419 O O . ASN A 1 187 ? 5.271 -7.273 11.718 1.00 97.00 187 ASN A O 1
ATOM 1423 N N . GLY A 1 188 ? 3.656 -7.436 10.177 1.00 95.69 188 GLY A N 1
ATOM 1424 C CA . GLY A 1 188 ? 2.840 -8.406 10.906 1.00 95.69 188 GLY A CA 1
ATOM 1425 C C . GLY A 1 188 ? 2.548 -7.965 12.343 1.00 95.69 188 GLY A C 1
ATOM 1426 O O . GLY A 1 188 ? 1.991 -6.895 12.603 1.00 95.69 188 GLY A O 1
ATOM 1427 N N . SER A 1 189 ? 2.968 -8.777 13.315 1.00 95.31 189 SER A N 1
ATOM 1428 C CA . SER A 1 189 ? 2.805 -8.474 14.743 1.00 95.31 189 SER A CA 1
ATOM 1429 C C . SER A 1 189 ? 3.590 -7.241 15.211 1.00 95.31 189 SER A C 1
ATOM 1431 O O . SER A 1 189 ? 3.211 -6.642 16.216 1.00 95.31 189 SER A O 1
ATOM 1433 N N . LYS A 1 190 ? 4.632 -6.818 14.482 1.00 96.25 190 LYS A N 1
ATOM 1434 C CA . LYS A 1 190 ? 5.449 -5.629 14.786 1.00 96.25 190 LYS A CA 1
ATOM 1435 C C . LYS A 1 190 ? 4.896 -4.328 14.197 1.00 96.25 190 LYS A C 1
ATOM 1437 O O . LYS A 1 190 ? 5.445 -3.269 14.494 1.00 96.25 190 LYS A O 1
ATOM 1442 N N . ALA A 1 191 ? 3.829 -4.391 13.396 1.00 97.25 191 ALA A N 1
ATOM 1443 C CA . ALA A 1 191 ? 3.160 -3.209 12.850 1.00 97.25 191 ALA A CA 1
ATOM 1444 C C . ALA A 1 191 ? 2.716 -2.233 13.960 1.00 97.25 191 ALA A C 1
ATOM 1446 O O . ALA A 1 191 ? 2.704 -2.565 15.153 1.00 97.25 191 ALA A O 1
ATOM 1447 N N . LYS A 1 192 ? 2.307 -1.013 13.614 1.00 96.31 192 LYS A N 1
ATOM 1448 C CA . LYS A 1 192 ? 1.709 -0.108 14.607 1.00 96.31 192 LYS A CA 1
ATOM 1449 C C . LYS A 1 192 ? 0.394 -0.696 15.125 1.00 96.31 192 LYS A C 1
ATOM 1451 O O . LYS A 1 192 ? -0.339 -1.379 14.405 1.00 96.31 192 LYS A O 1
ATOM 1456 N N . LYS A 1 193 ? 0.075 -0.442 16.400 1.00 97.44 193 LYS A N 1
ATOM 1457 C CA . LYS A 1 193 ? -1.180 -0.937 16.997 1.00 97.44 193 LYS A CA 1
ATOM 1458 C C . LYS A 1 193 ? -2.402 -0.344 16.285 1.00 97.44 193 LYS A C 1
ATOM 1460 O O . LYS A 1 193 ? -3.407 -1.029 16.140 1.00 97.44 193 LYS A O 1
ATOM 1465 N N . GLU A 1 194 ? -2.285 0.892 15.806 1.00 97.81 194 GLU A N 1
ATOM 1466 C CA . GLU A 1 194 ? -3.277 1.603 15.003 1.00 97.81 194 GLU A CA 1
ATOM 1467 C C . GLU A 1 194 ? -3.512 0.915 13.652 1.00 97.81 194 GLU A C 1
ATOM 1469 O O . GLU A 1 194 ? -4.664 0.657 13.300 1.00 97.81 194 GLU A O 1
ATOM 1474 N N . SER A 1 195 ? -2.441 0.519 12.957 1.00 98.25 195 SER A N 1
ATOM 1475 C CA . SER A 1 195 ? -2.523 -0.232 11.699 1.00 98.25 195 SER A CA 1
ATOM 1476 C C . SER A 1 195 ? -3.236 -1.571 11.889 1.00 98.25 195 SER A C 1
ATOM 1478 O O . SER A 1 195 ? -4.181 -1.895 11.169 1.00 98.25 195 SER A O 1
ATOM 1480 N N . ARG A 1 196 ? -2.853 -2.329 12.929 1.00 98.25 196 ARG A N 1
ATOM 1481 C CA . ARG A 1 196 ? -3.519 -3.598 13.266 1.00 98.25 196 ARG A CA 1
ATOM 1482 C C . ARG A 1 196 ? -4.998 -3.415 13.601 1.00 98.25 196 ARG A C 1
ATOM 1484 O O . ARG A 1 196 ? -5.803 -4.249 13.202 1.00 98.25 196 ARG A O 1
ATOM 1491 N N . ALA A 1 197 ? -5.365 -2.345 14.308 1.00 97.62 197 ALA A N 1
ATOM 1492 C CA . ALA A 1 197 ? -6.762 -2.067 14.639 1.00 97.62 197 ALA A CA 1
ATOM 1493 C C . ALA A 1 197 ? -7.611 -1.815 13.381 1.00 97.62 197 ALA A C 1
ATOM 1495 O O . ALA A 1 197 ? -8.699 -2.377 13.265 1.00 97.62 197 ALA A O 1
ATOM 1496 N N . ILE A 1 198 ? -7.097 -1.056 12.403 1.00 97.88 198 ILE A N 1
ATOM 1497 C CA . ILE A 1 198 ? -7.762 -0.902 11.098 1.00 97.88 198 ILE A CA 1
ATOM 1498 C C . ILE A 1 198 ? -7.933 -2.263 10.423 1.00 97.88 198 ILE A C 1
ATOM 1500 O O . ILE A 1 198 ? -9.047 -2.620 10.038 1.00 97.88 198 ILE A O 1
ATOM 1504 N N . VAL A 1 199 ? -6.855 -3.040 10.300 1.00 97.38 199 VAL A N 1
ATOM 1505 C CA . VAL A 1 199 ? -6.895 -4.325 9.588 1.00 97.38 199 VAL A CA 1
ATOM 1506 C C . VAL A 1 199 ? -7.835 -5.326 10.263 1.00 97.38 199 VAL A C 1
ATOM 1508 O O . VAL A 1 199 ? -8.544 -6.052 9.569 1.00 97.38 199 VAL A O 1
ATOM 1511 N N . ASN A 1 200 ? -7.930 -5.333 11.594 1.00 95.94 200 ASN A N 1
ATOM 1512 C CA . ASN A 1 200 ? -8.907 -6.157 12.309 1.00 95.94 200 ASN A CA 1
ATOM 1513 C C . ASN A 1 200 ? -10.346 -5.812 11.902 1.00 95.94 200 ASN A C 1
ATOM 1515 O O . ASN A 1 200 ? -11.113 -6.710 11.557 1.00 95.94 200 ASN A O 1
ATOM 1519 N N . ILE A 1 201 ? -10.681 -4.522 11.817 1.00 94.88 201 ILE A N 1
ATOM 1520 C CA . ILE A 1 201 ? -12.007 -4.078 11.367 1.00 94.88 201 ILE A CA 1
ATOM 1521 C C . ILE A 1 201 ? -12.262 -4.487 9.911 1.00 94.88 201 ILE A C 1
ATOM 1523 O O . ILE A 1 201 ? -13.356 -4.959 9.591 1.00 94.88 201 ILE A O 1
ATOM 1527 N N . LEU A 1 202 ? -11.263 -4.368 9.026 1.00 93.81 202 LEU A N 1
ATOM 1528 C CA . LEU A 1 202 ? -11.373 -4.840 7.637 1.00 93.81 202 LEU A CA 1
ATOM 1529 C C . LEU A 1 202 ? -11.630 -6.353 7.579 1.00 93.81 202 LEU A C 1
ATOM 1531 O O . LEU A 1 202 ? -12.485 -6.805 6.821 1.00 93.81 202 LEU A O 1
ATOM 1535 N N . LYS A 1 203 ? -11.007 -7.132 8.465 1.00 91.81 203 LYS A N 1
ATOM 1536 C CA . LYS A 1 203 ? -11.242 -8.579 8.610 1.00 91.81 203 LYS A CA 1
ATOM 1537 C C . LYS A 1 203 ? -12.555 -8.932 9.317 1.00 91.81 203 LYS A C 1
ATOM 1539 O O . LYS A 1 203 ? -12.927 -10.097 9.342 1.00 91.81 203 LYS A O 1
ATOM 1544 N N . GLY A 1 204 ? -13.282 -7.947 9.848 1.00 85.94 204 GLY A N 1
ATOM 1545 C CA . GLY A 1 204 ? -14.537 -8.172 10.575 1.00 85.94 204 GLY A CA 1
ATOM 1546 C C . GLY A 1 204 ? -14.336 -8.713 11.994 1.00 85.94 204 GLY A C 1
ATOM 1547 O O . GLY A 1 204 ? -15.227 -9.381 12.509 1.00 85.94 204 GLY A O 1
ATOM 1548 N N . LYS A 1 205 ? -13.170 -8.443 12.591 1.00 74.38 205 LYS A N 1
ATOM 1549 C CA . LYS A 1 205 ? -12.805 -8.789 13.969 1.00 74.38 205 LYS A CA 1
ATOM 1550 C C . LYS A 1 205 ? -13.022 -7.614 14.921 1.00 74.38 205 LYS A C 1
ATOM 1552 O O . LYS A 1 205 ? -12.917 -6.447 14.472 1.00 74.38 205 LYS A O 1
#

Sequence (205 aa):
MAKGSRGGKRTSLGKGQGLNPNDIVGTTSLISEREGHRQEVDEVLTVGKDMFDEYGIEIDFEVATLKGNGRKALGYYDGDNIAINKAHFDSKNMTAVMDTCTDRGMFHPSRGNKTGLQSVAAHEFGHALTDKIVNSRKISEKQIISRAAKQTGHGQDHKAFASKISGYAKESNRECIAEAVADVYCNGSKAKKESRAIVNILKGK

Radius of gyration: 16.13 Å; chains: 1; bounding box: 45×33×44 Å

Secondary structure (DSSP, 8-state):
------------SSSS----GGGEEEEEEGGGGTTT-HHHHHHHHHHHHHHHHHH-----EEEEEE-GGGGG-SEEE-SS-EEEEGGG-SHHHHHHHHHHHHHTTSSS---TTS-HHHHHHHHHHHHHHHHHHHHHHT--HHHHHHHHHHHTT-TT-HHHHHHTT-SGGGS-HHHHHHHHHHHHHHHGGGS-HHHHHHHHHHHT-

Organism: NCBI:txid100886